Protein AF-A0A1Y4S540-F1 (afdb_monomer)

Solvent-accessible surface area (backbone atoms only — not comparable to full-atom values): 15939 Å² total; per-residue (Å²): 143,86,88,84,76,77,80,72,74,77,65,75,82,67,76,84,81,66,95,54,96,44,72,67,58,43,53,69,73,45,44,66,57,56,52,48,51,51,51,36,49,51,54,17,54,73,69,37,71,46,79,46,79,53,94,71,29,33,47,52,47,53,29,68,52,51,31,50,54,51,51,54,45,34,22,60,90,60,65,49,72,36,49,68,68,55,54,58,56,48,59,61,47,51,60,60,67,45,40,67,56,52,53,51,47,50,53,51,32,65,72,42,46,67,56,56,73,61,42,52,72,71,60,53,58,56,55,52,59,48,45,46,35,46,73,62,43,30,60,51,35,18,39,68,23,42,59,63,26,25,56,21,44,25,39,46,78,15,33,71,66,45,37,50,50,37,21,68,75,65,31,69,88,27,53,28,22,50,23,10,49,52,30,34,55,54,43,48,53,55,40,19,53,49,36,6,47,47,37,17,54,54,54,72,67,67,81,59,58,67,62,59,55,11,37,64,30,10,73,39,36,74,66,30,20,54,21,13,26,49,12,42,23,69,73,38,63,94,47,24,70,60,21,47,51,37,15,51,53,29,18,53,49,37,54,37,50,42,53,55,46,38,64,74,46,43,50,59,46,39,52,53,50,44,70,63,42,40,83,72,40,22,54,74,34,75,56,4,38,53,47,49,53,54,52,50,52,54,55,51,56,68,71,76,113

Sequence (305 aa):
MFWRGDTVKRTEKQAPRYAYDTIAQRLRSEWKVYLGALALVAVADLIGKKEISLGVGALIIFPIVYALVFGVALGPEALKFFSAKEVKAASGLVLVGIGPFIAKLGITAGKDIMTVFSAGPALFLRELGNLTPIFLVLPIAIFLGMKREAIGACHSLNREVNLALISDVYGADSAESRGSLSVYIVGGLIGTIYFGLMASVCASTGLWHPYALAMASGVGAAIMMAAASASLASIYPAQSEQILAFAGASAALTSILGIYVGLFIALPLSNKLYAFLEPRIGRITKAGRRAAEELEQVRAAAKEE

Mean predicted aligned error: 7.82 Å

Radius of gyration: 20.98 Å; Cα contacts (8 Å, |Δi|>4): 385; chains: 1; bounding box: 50×54×52 Å

Structure (mmCIF, N/CA/C/O backbone):
data_AF-A0A1Y4S540-F1
#
_entry.id   AF-A0A1Y4S540-F1
#
loop_
_atom_site.group_PDB
_atom_site.id
_atom_site.type_symbol
_atom_site.label_atom_id
_atom_site.label_alt_id
_atom_site.label_comp_id
_atom_site.label_asym_id
_atom_site.label_entity_id
_atom_site.label_seq_id
_atom_site.pdbx_PDB_ins_code
_atom_site.Cartn_x
_atom_site.Cartn_y
_atom_site.Cartn_z
_atom_site.occupancy
_atom_site.B_iso_or_equiv
_atom_site.auth_seq_id
_atom_site.auth_comp_id
_atom_site.auth_asym_id
_atom_site.auth_atom_id
_atom_site.pdbx_PDB_model_num
ATOM 1 N N . MET A 1 1 ? 14.857 9.215 -26.418 1.00 31.92 1 MET A N 1
ATOM 2 C CA . MET A 1 1 ? 13.894 8.861 -27.487 1.00 31.92 1 MET A CA 1
ATOM 3 C C . MET A 1 1 ? 12.972 7.707 -27.045 1.00 31.92 1 MET A C 1
ATOM 5 O O . MET A 1 1 ? 12.816 6.746 -27.775 1.00 31.92 1 MET A O 1
ATOM 9 N N . PHE A 1 2 ? 12.352 7.780 -25.853 1.00 33.22 2 PHE A N 1
ATOM 10 C CA . PHE A 1 2 ? 11.503 6.698 -25.292 1.00 33.22 2 PHE A CA 1
ATOM 11 C C . PHE A 1 2 ? 10.062 7.136 -24.959 1.00 33.22 2 PHE A C 1
ATOM 13 O O . PHE A 1 2 ? 9.272 6.348 -24.454 1.00 33.22 2 PHE A O 1
ATOM 20 N N . TRP A 1 3 ? 9.705 8.382 -25.278 1.00 39.38 3 TRP A N 1
ATOM 21 C CA . TRP A 1 3 ? 8.406 9.004 -24.992 1.00 39.38 3 TRP A CA 1
ATOM 22 C C . TRP A 1 3 ? 7.714 9.442 -26.293 1.00 39.38 3 TRP A C 1
ATOM 24 O O . TRP A 1 3 ? 7.444 10.618 -26.512 1.00 39.38 3 TRP A O 1
ATOM 34 N N . ARG A 1 4 ? 7.493 8.503 -27.217 1.00 33.75 4 ARG A N 1
ATOM 35 C CA . ARG A 1 4 ? 6.615 8.698 -28.386 1.00 33.75 4 ARG A CA 1
ATOM 36 C C . ARG A 1 4 ? 5.911 7.383 -28.708 1.00 33.75 4 ARG A C 1
ATOM 38 O O . ARG A 1 4 ? 6.361 6.611 -29.541 1.00 33.75 4 ARG A O 1
ATOM 45 N N . GLY A 1 5 ? 4.834 7.133 -27.985 1.00 33.91 5 GLY A N 1
ATOM 46 C CA . GLY A 1 5 ? 3.864 6.078 -28.244 1.00 33.91 5 GLY A CA 1
ATOM 47 C C . GLY A 1 5 ? 2.614 6.490 -27.491 1.00 33.91 5 GLY A C 1
ATOM 48 O O . GLY A 1 5 ? 2.618 6.433 -26.268 1.00 33.91 5 GLY A O 1
ATOM 49 N N . ASP A 1 6 ? 1.657 7.037 -28.235 1.00 36.47 6 ASP A N 1
ATOM 50 C CA . ASP A 1 6 ? 0.422 7.672 -27.783 1.00 36.47 6 ASP A CA 1
ATOM 51 C C . ASP A 1 6 ? 0.628 8.753 -26.725 1.00 36.47 6 ASP A C 1
ATOM 53 O O . ASP A 1 6 ? 0.614 8.533 -25.516 1.00 36.47 6 ASP A O 1
ATOM 57 N N . THR A 1 7 ? 0.809 9.978 -27.220 1.00 36.06 7 THR A N 1
ATOM 58 C CA . THR A 1 7 ? 0.613 11.192 -26.439 1.00 36.06 7 THR A CA 1
ATOM 59 C C . THR A 1 7 ? -0.726 11.089 -25.716 1.00 36.06 7 THR A C 1
ATOM 61 O O . THR A 1 7 ? -1.778 11.343 -26.306 1.00 36.06 7 THR A O 1
ATOM 64 N N . VAL A 1 8 ? -0.681 10.753 -24.424 1.00 41.75 8 VAL A N 1
ATOM 65 C CA . VAL A 1 8 ? -1.637 11.270 -23.451 1.00 41.75 8 VAL A CA 1
ATOM 66 C C . VAL A 1 8 ? -1.685 12.754 -23.768 1.00 41.75 8 VAL A C 1
ATOM 68 O O . VAL A 1 8 ? -0.688 13.454 -23.569 1.00 41.75 8 VAL A O 1
ATOM 71 N N . LYS A 1 9 ? -2.772 13.208 -24.406 1.00 32.09 9 LYS A N 1
ATOM 72 C CA . LYS A 1 9 ? -3.030 14.635 -24.562 1.00 32.09 9 LYS A CA 1
ATOM 73 C C . LYS A 1 9 ? -2.830 15.187 -23.163 1.00 32.09 9 LYS A C 1
ATOM 75 O O . LYS A 1 9 ? -3.552 14.798 -22.251 1.00 32.09 9 LYS A O 1
ATOM 80 N N . ARG A 1 10 ? -1.786 15.995 -22.984 1.00 37.50 10 ARG A N 1
ATOM 81 C CA . ARG A 1 10 ? -1.620 16.813 -21.793 1.00 37.50 10 ARG A CA 1
ATOM 82 C C . ARG A 1 10 ? -2.815 17.751 -21.879 1.00 37.50 10 ARG A C 1
ATOM 84 O O . ARG A 1 10 ? -2.750 18.751 -22.585 1.00 37.50 10 ARG A O 1
ATOM 91 N N . THR A 1 11 ? -3.949 17.327 -21.327 1.00 39.19 11 THR A N 1
ATOM 92 C CA . THR A 1 11 ? -5.103 18.184 -21.116 1.00 39.19 11 THR A CA 1
ATOM 93 C C . THR A 1 11 ? -4.523 19.423 -20.464 1.00 39.19 11 THR A C 1
ATOM 95 O O . THR A 1 11 ? -3.732 19.303 -19.519 1.00 39.19 11 THR A O 1
ATOM 98 N N . GLU A 1 12 ? -4.792 20.591 -21.047 1.00 39.66 12 GLU A N 1
ATOM 99 C CA . GLU A 1 12 ? -4.476 21.865 -20.413 1.00 39.66 12 GLU A CA 1
ATOM 100 C C . GLU A 1 12 ? -4.823 21.718 -18.933 1.00 39.66 12 GLU A C 1
ATOM 102 O O . GLU A 1 12 ? -5.906 21.221 -18.612 1.00 39.66 12 GLU A O 1
ATOM 107 N N . LYS A 1 13 ? -3.869 22.007 -18.037 1.00 41.69 13 LYS A N 1
ATOM 108 C CA . LYS A 1 13 ? -4.116 21.947 -16.594 1.00 41.69 13 LYS A CA 1
ATOM 109 C C . LYS A 1 13 ? -5.256 22.925 -16.315 1.00 41.69 13 LYS A C 1
ATOM 111 O O . LYS A 1 13 ? -5.005 24.115 -16.147 1.00 41.69 13 LYS A O 1
ATOM 116 N N . GLN A 1 14 ? -6.494 22.429 -16.319 1.00 42.19 14 GLN A N 1
ATOM 117 C CA . GLN A 1 14 ? -7.658 23.167 -15.860 1.00 42.19 14 GLN A CA 1
ATOM 118 C C . GLN A 1 14 ? -7.302 23.714 -14.482 1.00 42.19 14 GLN A C 1
ATOM 120 O O . GLN A 1 14 ? -6.697 23.004 -13.667 1.00 42.19 14 GLN A O 1
ATOM 125 N N . ALA A 1 15 ? -7.611 24.991 -14.252 1.00 46.38 15 ALA A N 1
ATOM 126 C CA . ALA A 1 15 ? -7.391 25.613 -12.957 1.00 46.38 15 ALA A CA 1
ATOM 127 C C . ALA A 1 15 ? -7.971 24.691 -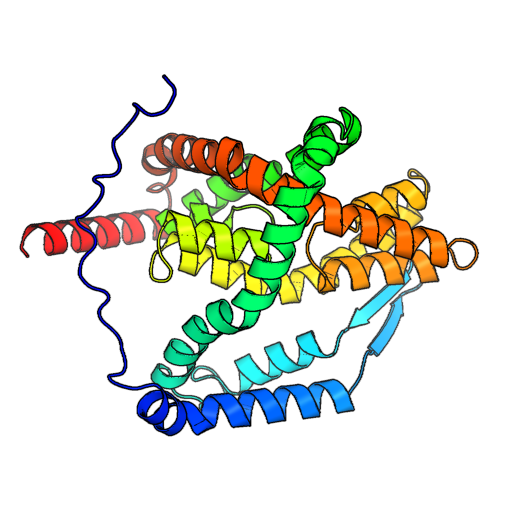11.868 1.00 46.38 15 ALA A C 1
ATOM 129 O O . ALA A 1 15 ? -9.082 24.182 -12.050 1.00 46.38 15 ALA A O 1
ATOM 130 N N . PRO A 1 16 ? -7.229 24.416 -10.778 1.00 54.31 16 PRO A N 1
ATOM 131 C CA . PRO A 1 16 ? -7.691 23.496 -9.752 1.00 54.31 16 PRO A CA 1
ATOM 132 C C . PRO A 1 16 ? -9.044 23.976 -9.230 1.00 54.31 16 PRO A C 1
ATOM 134 O O . PRO A 1 16 ? -9.155 25.043 -8.628 1.00 54.31 16 PRO A O 1
ATOM 137 N N . ARG A 1 17 ? -10.095 23.197 -9.496 1.00 56.25 17 ARG A N 1
ATOM 138 C CA . ARG A 1 17 ? -11.431 23.469 -8.977 1.00 56.25 17 ARG A CA 1
ATOM 139 C C . ARG A 1 17 ? -11.435 23.068 -7.509 1.00 56.25 17 ARG A C 1
ATOM 141 O O . ARG A 1 17 ? -11.682 21.914 -7.169 1.00 56.25 17 ARG A O 1
ATOM 148 N N . TYR A 1 18 ? -11.079 24.009 -6.644 1.00 65.38 18 TYR A N 1
ATOM 149 C CA . TYR A 1 18 ? -11.070 23.773 -5.208 1.00 65.38 18 TYR A CA 1
ATOM 150 C C . TYR A 1 18 ? -12.496 23.525 -4.711 1.00 65.38 18 TYR A C 1
ATOM 152 O O . TYR A 1 18 ? -13.424 24.253 -5.047 1.00 65.38 18 TYR A O 1
ATOM 160 N N . ALA A 1 19 ? -12.670 22.482 -3.897 1.00 71.88 19 ALA A N 1
ATOM 161 C CA . ALA A 1 19 ? -13.960 22.167 -3.283 1.00 71.88 19 ALA A CA 1
ATOM 162 C C . ALA A 1 19 ? -14.365 23.171 -2.183 1.00 71.88 19 ALA A C 1
ATOM 164 O O . ALA A 1 19 ? -15.519 23.184 -1.761 1.00 71.88 19 ALA A O 1
ATOM 165 N N . TYR A 1 20 ? -13.412 23.982 -1.713 1.00 78.81 20 TYR A N 1
ATOM 166 C CA . TYR A 1 20 ? -13.569 24.944 -0.628 1.00 78.81 20 TYR A CA 1
ATOM 167 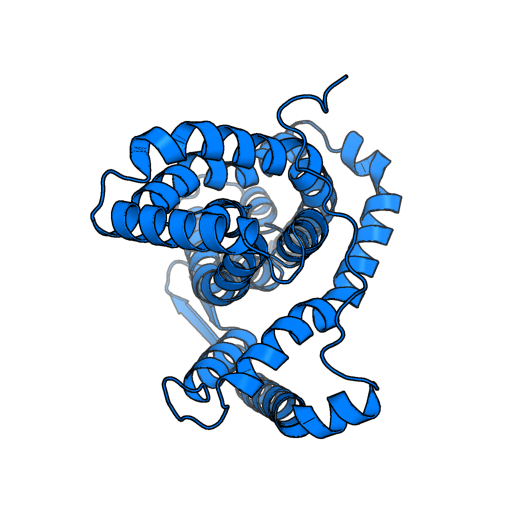C C . TYR A 1 20 ? -12.807 26.225 -0.957 1.00 78.81 20 TYR A C 1
ATOM 169 O O . TYR A 1 20 ? -11.691 26.154 -1.472 1.00 78.81 20 TYR A O 1
ATOM 177 N N . ASP A 1 21 ? -13.373 27.371 -0.585 1.00 77.12 21 ASP A N 1
ATOM 178 C CA . ASP A 1 21 ? -12.773 28.688 -0.810 1.00 77.12 21 ASP A CA 1
ATOM 179 C C . ASP A 1 21 ? -11.673 28.985 0.220 1.00 77.12 21 ASP A C 1
ATOM 181 O O . ASP A 1 21 ? -10.713 29.700 -0.060 1.00 77.12 21 ASP A O 1
ATOM 185 N N . THR A 1 22 ? -11.787 28.420 1.431 1.00 86.00 22 THR A N 1
ATOM 186 C CA . THR A 1 22 ? -10.797 28.590 2.507 1.00 86.00 22 THR A CA 1
ATOM 187 C C . THR A 1 22 ? -10.575 27.318 3.328 1.00 86.00 22 THR A C 1
ATOM 189 O O . THR A 1 22 ? -11.451 26.460 3.461 1.00 86.00 22 THR A O 1
ATOM 192 N N . ILE A 1 23 ? -9.405 27.225 3.973 1.00 83.81 23 ILE A N 1
ATOM 193 C CA . ILE A 1 23 ? -9.082 26.145 4.924 1.00 83.81 23 ILE A CA 1
ATOM 194 C C . ILE A 1 23 ? -10.058 26.152 6.111 1.00 83.81 23 ILE A C 1
ATOM 196 O O . ILE A 1 23 ? -10.512 25.095 6.544 1.00 83.81 23 ILE A O 1
ATOM 200 N N . ALA A 1 24 ? -10.427 27.335 6.612 1.00 85.81 24 ALA A N 1
ATOM 201 C CA . ALA A 1 24 ? -11.369 27.477 7.722 1.00 85.81 24 ALA A CA 1
ATOM 202 C C . ALA A 1 24 ? -12.759 26.920 7.374 1.00 85.81 24 ALA A C 1
ATOM 204 O O . ALA A 1 24 ? -13.370 26.217 8.180 1.00 85.81 24 ALA A O 1
ATOM 205 N N . GLN A 1 25 ? -13.240 27.183 6.156 1.00 86.19 25 GLN A N 1
ATOM 206 C CA . GLN A 1 25 ? -14.492 26.621 5.650 1.00 86.19 25 GLN A CA 1
ATOM 207 C C . GLN A 1 25 ? -14.422 25.095 5.572 1.00 86.19 25 GLN A C 1
ATOM 209 O O . GLN A 1 25 ? -15.358 24.427 6.011 1.00 86.19 25 GLN A O 1
ATOM 214 N N . ARG A 1 26 ? -13.300 24.538 5.096 1.00 86.25 26 ARG A N 1
ATOM 215 C CA . ARG A 1 26 ? -13.097 23.087 5.069 1.00 86.25 26 ARG A CA 1
ATOM 216 C C . ARG A 1 26 ? -13.140 22.488 6.472 1.00 86.25 26 ARG A C 1
ATOM 218 O O . ARG A 1 26 ? -13.962 21.607 6.711 1.00 86.25 26 ARG A O 1
ATOM 225 N N . LEU A 1 27 ? -12.350 23.024 7.407 1.00 87.25 27 LEU A N 1
ATOM 226 C CA . LEU A 1 27 ? -12.307 22.577 8.806 1.00 87.25 27 LEU A CA 1
ATOM 227 C C . LEU A 1 27 ? -13.695 22.588 9.453 1.00 87.25 27 LEU A C 1
ATOM 229 O O . LEU A 1 27 ? -14.101 21.613 10.082 1.00 87.25 27 LEU A O 1
ATOM 233 N N . ARG A 1 28 ? -14.452 23.669 9.244 1.00 86.44 28 ARG A N 1
ATOM 234 C CA . ARG A 1 28 ? -15.818 23.800 9.759 1.00 86.44 28 ARG A CA 1
ATOM 235 C C . ARG A 1 28 ? -16.792 22.833 9.096 1.00 86.44 28 ARG A C 1
ATOM 237 O O . ARG A 1 28 ? -17.729 22.390 9.746 1.00 86.44 28 ARG A O 1
ATOM 244 N N . SER A 1 29 ? -16.607 22.525 7.816 1.00 84.81 29 SER A N 1
ATOM 245 C CA . SER A 1 29 ? -17.498 21.626 7.077 1.00 84.81 29 SER A CA 1
ATOM 246 C C . SER A 1 29 ? -17.225 20.142 7.346 1.00 84.81 29 SER A C 1
ATOM 248 O O . SER A 1 29 ? -18.159 19.348 7.365 1.00 84.81 29 SER A O 1
ATOM 250 N N . GLU A 1 30 ? -15.967 19.776 7.597 1.00 90.06 30 GLU A N 1
ATOM 251 C CA . GLU A 1 30 ? -15.504 18.393 7.759 1.00 90.06 30 GLU A CA 1
ATOM 252 C C . GLU A 1 30 ? -15.219 18.030 9.234 1.00 90.06 30 GLU A C 1
ATOM 254 O O . GLU A 1 30 ? -14.661 16.973 9.514 1.00 90.06 30 GLU A O 1
ATOM 259 N N . TRP A 1 31 ? -15.624 18.865 10.203 1.00 90.94 31 TRP A N 1
ATOM 260 C CA . TRP A 1 31 ? -15.337 18.675 11.639 1.00 90.94 31 TRP A CA 1
ATOM 261 C C . TRP A 1 31 ? -15.702 17.283 12.175 1.00 90.94 31 TRP A C 1
ATOM 263 O O . TRP A 1 31 ? -14.956 16.703 12.967 1.00 90.94 31 TRP A O 1
ATOM 273 N N . LYS A 1 32 ? -16.823 16.722 11.701 1.00 91.06 32 LYS A N 1
ATOM 274 C CA . LYS A 1 32 ? -17.285 15.375 12.061 1.00 91.06 32 LYS A CA 1
ATOM 275 C C . LYS A 1 32 ? -16.301 14.294 11.631 1.00 91.06 32 LYS A C 1
ATOM 277 O O . LYS A 1 32 ? -16.106 13.333 12.367 1.00 91.06 32 LYS A O 1
ATOM 282 N N . VAL A 1 33 ? -15.674 14.454 10.464 1.00 91.62 33 VAL A N 1
ATOM 283 C CA . VAL A 1 33 ? -14.680 13.510 9.939 1.00 91.62 33 VAL A CA 1
ATOM 284 C C . VAL A 1 33 ? -13.428 13.544 10.810 1.00 91.62 33 VAL A C 1
ATOM 286 O O . VAL A 1 33 ? -12.944 12.487 11.203 1.00 91.62 33 VAL A O 1
ATOM 289 N N . TYR A 1 34 ? -12.940 14.733 11.180 1.00 92.19 34 TYR A N 1
ATOM 290 C CA . TYR A 1 34 ? -11.747 14.855 12.025 1.00 92.19 34 TYR A CA 1
ATOM 291 C C . TYR A 1 34 ? -11.967 14.284 13.431 1.00 92.19 34 TYR A C 1
ATOM 293 O O . TYR A 1 34 ? -11.158 13.485 13.899 1.00 92.19 34 TYR A O 1
ATOM 301 N N . LEU A 1 35 ? -13.074 14.643 14.094 1.00 92.81 35 LEU A N 1
ATOM 302 C CA . LEU A 1 35 ? -13.393 14.098 15.419 1.00 92.81 35 LEU A CA 1
ATOM 303 C C . LEU A 1 35 ? -13.686 12.601 15.370 1.00 92.81 35 LEU A C 1
ATOM 305 O O . LEU A 1 35 ? -13.250 11.864 16.250 1.00 92.81 35 LEU A O 1
ATOM 309 N N . GLY A 1 36 ? -14.390 12.146 14.335 1.00 92.75 36 GLY A N 1
ATOM 310 C CA . GLY A 1 36 ? -14.654 10.733 14.110 1.00 92.75 36 GLY A CA 1
ATOM 311 C C . GLY A 1 36 ? -13.371 9.927 13.935 1.00 92.75 36 GLY A C 1
ATOM 312 O O . GLY A 1 36 ? -13.198 8.907 14.593 1.00 92.75 36 GLY A O 1
ATOM 313 N N . ALA A 1 37 ? -12.440 10.414 13.112 1.00 92.12 37 ALA A N 1
ATOM 314 C CA . ALA A 1 37 ? -11.133 9.792 12.932 1.00 92.12 37 ALA A CA 1
ATOM 315 C C . ALA A 1 37 ? -10.340 9.747 14.247 1.00 92.12 37 ALA A C 1
ATOM 317 O O . ALA A 1 37 ? -9.801 8.698 14.592 1.00 92.12 37 ALA A O 1
ATOM 318 N N . LEU A 1 38 ? -10.316 10.844 15.013 1.00 93.75 38 LEU A N 1
ATOM 319 C CA . LEU A 1 38 ? -9.641 10.891 16.313 1.00 93.75 38 LEU A CA 1
ATOM 320 C C . LEU A 1 38 ? -10.240 9.884 17.304 1.00 93.75 38 LEU A C 1
ATOM 322 O O . LEU A 1 38 ? -9.501 9.147 17.952 1.00 93.75 38 LEU A O 1
ATOM 326 N N . ALA A 1 39 ? -11.570 9.821 17.396 1.00 94.81 39 ALA A N 1
ATOM 327 C CA . ALA A 1 39 ? -12.266 8.879 18.265 1.00 94.81 39 ALA A CA 1
ATOM 328 C C . ALA A 1 39 ? -11.998 7.425 17.853 1.00 94.81 39 ALA A C 1
ATOM 330 O O . ALA A 1 39 ? -11.706 6.592 18.706 1.00 94.81 39 ALA A O 1
ATOM 331 N N . LEU A 1 40 ? -12.036 7.124 16.552 1.00 94.50 40 LEU A N 1
ATOM 332 C CA . LEU A 1 40 ? -11.721 5.796 16.025 1.00 94.50 40 LEU A CA 1
ATOM 333 C C . LEU A 1 40 ? -10.289 5.375 16.350 1.00 94.50 40 LEU A C 1
ATOM 335 O O . LEU A 1 40 ? -10.074 4.240 16.771 1.00 94.50 40 LEU A O 1
ATOM 339 N N . VAL A 1 41 ? -9.326 6.285 16.189 1.00 93.25 41 VAL A N 1
ATOM 340 C CA . VAL A 1 41 ? -7.926 6.036 16.547 1.00 93.25 41 VAL A CA 1
ATOM 341 C C . VAL A 1 41 ? -7.790 5.801 18.049 1.00 93.25 41 VAL A C 1
ATOM 343 O O . VAL A 1 41 ? -7.171 4.818 18.437 1.00 93.25 41 VAL A O 1
ATOM 346 N N . ALA A 1 42 ? -8.411 6.632 18.888 1.00 94.88 42 ALA A N 1
ATOM 347 C CA . ALA A 1 42 ? -8.362 6.473 20.339 1.00 94.88 42 ALA A CA 1
ATOM 348 C C . ALA A 1 42 ? -8.966 5.135 20.793 1.00 94.88 42 ALA A C 1
ATOM 350 O O . ALA A 1 42 ? -8.352 4.412 21.570 1.00 94.88 42 ALA A O 1
ATOM 351 N N . VAL A 1 43 ? -10.140 4.760 20.273 1.00 95.56 43 VAL A N 1
ATOM 352 C CA . VAL A 1 43 ? -10.781 3.472 20.586 1.00 95.56 43 VAL A CA 1
ATOM 353 C C . VAL A 1 43 ? -9.920 2.301 20.110 1.00 95.56 43 VAL A C 1
ATOM 355 O O . VAL A 1 43 ? -9.739 1.334 20.846 1.00 95.56 43 VAL A O 1
ATOM 358 N N . ALA A 1 44 ? -9.365 2.380 18.901 1.00 94.00 44 ALA A N 1
ATOM 359 C CA . ALA A 1 44 ? -8.489 1.344 18.371 1.00 94.00 44 ALA A CA 1
ATOM 360 C C . ALA A 1 44 ? -7.205 1.176 19.199 1.00 94.00 44 ALA A C 1
ATOM 362 O O . ALA A 1 44 ? -6.779 0.046 19.443 1.00 94.00 44 ALA A O 1
ATOM 363 N N . ASP A 1 45 ? -6.606 2.280 19.643 1.00 92.56 45 ASP A N 1
ATOM 364 C CA . ASP A 1 45 ? -5.397 2.269 20.467 1.00 92.56 45 ASP A CA 1
ATOM 365 C C . ASP A 1 45 ? -5.673 1.726 21.877 1.00 92.56 45 ASP A C 1
ATOM 367 O O . ASP A 1 45 ? -4.907 0.907 22.381 1.00 92.56 45 ASP A O 1
ATOM 371 N N . LEU A 1 46 ? -6.832 2.059 22.462 1.00 94.62 46 LEU A N 1
ATOM 372 C CA . LEU A 1 46 ? -7.295 1.492 23.736 1.00 94.62 46 LEU A CA 1
ATOM 373 C C . LEU A 1 46 ? -7.478 -0.033 23.680 1.00 94.62 46 LEU A C 1
ATOM 375 O O . LEU A 1 46 ? -7.221 -0.721 24.667 1.00 94.62 46 LEU A O 1
ATOM 379 N N . ILE A 1 47 ? -7.912 -0.579 22.540 1.00 93.56 47 ILE A N 1
ATOM 380 C CA . ILE A 1 47 ? -7.985 -2.038 22.337 1.00 93.56 47 ILE A CA 1
ATOM 381 C C . ILE A 1 47 ? -6.574 -2.644 22.281 1.00 93.56 47 ILE A C 1
ATOM 383 O O . ILE A 1 47 ? -6.349 -3.757 22.781 1.00 93.56 47 ILE A O 1
ATOM 387 N N . GLY A 1 48 ? -5.636 -1.909 21.681 1.00 88.19 48 GLY A N 1
ATOM 388 C CA . GLY A 1 48 ? -4.240 -2.285 21.527 1.00 88.19 48 GLY A CA 1
ATOM 389 C C . GLY A 1 48 ? -4.021 -3.420 20.527 1.00 88.19 48 GLY A C 1
ATOM 390 O O . GLY A 1 48 ? -4.945 -3.967 19.921 1.00 88.19 48 GLY A O 1
ATOM 391 N N . LYS A 1 49 ? -2.755 -3.800 20.342 1.00 85.75 49 LYS A N 1
ATOM 392 C CA . LYS A 1 49 ? -2.411 -4.969 19.523 1.00 85.75 49 LYS A CA 1
ATOM 393 C C . LYS A 1 49 ? -2.950 -6.251 20.171 1.00 85.75 49 LYS A C 1
ATOM 395 O O . LYS A 1 49 ? -2.843 -6.427 21.385 1.00 85.75 49 LYS A O 1
ATOM 400 N N . LYS A 1 50 ? -3.494 -7.160 19.360 1.00 85.00 50 LYS A N 1
ATOM 401 C CA . LYS A 1 50 ? -3.857 -8.516 19.795 1.00 85.00 50 LYS A CA 1
ATOM 402 C C . LYS A 1 50 ? -2.996 -9.522 19.057 1.00 85.00 50 LYS A C 1
ATOM 404 O O . LYS A 1 50 ? -2.824 -9.418 17.846 1.00 85.00 50 LYS A O 1
ATOM 409 N N . GLU A 1 51 ? -2.462 -10.473 19.804 1.00 78.06 51 GLU A N 1
ATOM 410 C CA . GLU A 1 51 ? -1.618 -11.536 19.284 1.00 78.06 51 GLU A CA 1
ATOM 411 C C . GLU A 1 51 ? -2.290 -12.870 19.583 1.00 78.06 51 GLU A C 1
ATOM 413 O O . GLU A 1 51 ? -2.635 -13.161 20.728 1.00 78.06 51 GLU A O 1
ATOM 418 N N . ILE A 1 52 ? -2.530 -13.645 18.530 1.00 81.38 52 ILE A N 1
ATOM 419 C CA . ILE A 1 52 ? -3.120 -14.975 18.609 1.00 81.38 52 ILE A CA 1
ATOM 420 C C . ILE A 1 52 ? -2.048 -15.953 18.148 1.00 81.38 52 ILE A C 1
ATOM 422 O O . ILE A 1 52 ? -1.711 -15.999 16.964 1.00 81.38 52 ILE A O 1
ATOM 426 N N . SER A 1 53 ? -1.505 -16.732 19.078 1.00 74.50 53 SER A N 1
ATOM 427 C CA . SER A 1 53 ? -0.559 -17.795 18.751 1.00 74.50 53 SER A CA 1
ATOM 428 C C . SER A 1 53 ? -1.295 -18.919 18.024 1.00 74.50 53 SER A C 1
ATOM 430 O O . SER A 1 53 ? -2.175 -19.578 18.573 1.00 74.50 53 SER A O 1
ATOM 432 N N . LEU A 1 54 ? -0.929 -19.136 16.770 1.00 70.06 54 LEU A N 1
ATOM 433 C CA . LEU A 1 54 ? -1.445 -20.180 15.901 1.00 70.06 54 LEU A CA 1
ATOM 434 C C . LEU A 1 54 ? -0.327 -21.194 15.674 1.00 70.06 54 LEU A C 1
ATOM 436 O O . LEU A 1 54 ? 0.211 -21.194 14.582 1.00 70.06 54 LEU A O 1
ATOM 440 N N . GLY A 1 55 ? 0.058 -21.999 16.675 1.00 66.94 55 GLY A N 1
ATOM 441 C CA . GLY A 1 55 ? 0.974 -23.166 16.600 1.00 66.94 55 GLY A CA 1
ATOM 442 C C . GLY A 1 55 ? 2.231 -23.066 15.707 1.00 66.94 55 GLY A C 1
ATOM 443 O O . GLY A 1 55 ? 3.351 -23.089 16.198 1.00 66.94 55 GLY A O 1
ATOM 444 N N . VAL A 1 56 ? 2.041 -22.974 14.392 1.00 67.75 56 VAL A N 1
ATOM 445 C CA . VAL A 1 56 ? 3.028 -22.645 13.352 1.00 67.75 56 VAL A CA 1
ATOM 446 C C . VAL A 1 56 ? 3.478 -21.170 13.325 1.00 67.75 56 VAL A C 1
ATOM 448 O O . VAL A 1 56 ? 4.366 -20.831 12.548 1.00 67.75 56 VAL A O 1
ATOM 451 N N . GLY A 1 57 ? 2.889 -20.281 14.132 1.00 66.56 57 GLY A N 1
ATOM 452 C CA . GLY A 1 57 ? 3.247 -18.861 14.193 1.00 66.56 57 GLY A CA 1
ATOM 453 C C . GLY A 1 57 ? 2.288 -18.006 15.021 1.00 66.56 57 GLY A C 1
ATOM 454 O O . GLY A 1 57 ? 1.613 -18.510 15.917 1.00 66.56 57 GLY A O 1
ATOM 455 N N . ALA A 1 58 ? 2.210 -16.708 14.721 1.00 68.69 58 ALA A N 1
ATOM 456 C CA . ALA A 1 58 ? 1.321 -15.767 15.403 1.00 68.69 58 ALA A CA 1
ATOM 457 C C . ALA A 1 58 ? 0.558 -14.897 14.397 1.00 68.69 58 ALA A C 1
ATOM 459 O O . ALA A 1 58 ? 1.150 -14.348 13.466 1.00 68.69 58 ALA A O 1
ATOM 460 N N . LEU A 1 59 ? -0.753 -14.752 14.604 1.00 75.81 59 LEU A N 1
ATOM 461 C CA . LEU A 1 59 ? -1.581 -13.759 13.930 1.00 75.81 59 LEU A CA 1
ATOM 462 C C . LEU A 1 59 ? -1.624 -12.494 14.786 1.00 75.81 59 LEU A C 1
ATOM 464 O O . LEU A 1 59 ? -2.112 -12.519 15.917 1.00 75.81 59 LEU A O 1
ATOM 468 N N . ILE A 1 60 ? -1.140 -11.387 14.228 1.00 74.75 60 ILE A N 1
ATOM 469 C CA . ILE A 1 60 ? -1.092 -10.099 14.919 1.00 74.75 60 ILE A CA 1
ATOM 470 C C . ILE A 1 60 ? -2.093 -9.149 14.278 1.00 74.75 60 ILE A C 1
ATOM 472 O O . ILE A 1 60 ? -2.011 -8.831 13.091 1.00 74.75 60 ILE A O 1
ATOM 476 N N . ILE A 1 61 ? -3.031 -8.673 15.091 1.00 80.25 61 ILE A N 1
ATOM 477 C CA . ILE A 1 61 ? -4.030 -7.690 14.691 1.00 80.25 61 ILE A CA 1
ATOM 478 C C . ILE A 1 61 ? -3.639 -6.344 15.299 1.00 80.25 61 ILE A C 1
ATOM 480 O O . ILE A 1 61 ? -3.664 -6.152 16.519 1.00 80.25 61 ILE A O 1
ATOM 484 N N . PHE A 1 62 ? -3.251 -5.415 14.427 1.00 82.44 62 PHE A N 1
ATOM 485 C CA . PHE A 1 62 ? -2.852 -4.061 14.804 1.00 82.44 62 PHE A CA 1
ATOM 486 C C . PHE A 1 62 ? -4.067 -3.150 15.022 1.00 82.44 62 PHE A C 1
ATOM 488 O O . PHE A 1 62 ? -5.069 -3.317 14.326 1.00 82.44 62 PHE A O 1
ATOM 495 N N . PRO A 1 63 ? -3.959 -2.117 15.883 1.00 88.38 63 PRO A N 1
ATOM 496 C CA . PRO A 1 63 ? -5.017 -1.130 16.109 1.00 88.38 63 PRO A CA 1
ATOM 497 C C . PRO A 1 63 ? -5.675 -0.581 14.833 1.00 88.38 63 PRO A C 1
ATOM 499 O O . PRO A 1 63 ? -6.897 -0.483 14.735 1.00 88.38 63 PRO A O 1
ATOM 502 N N . ILE A 1 64 ? -4.871 -0.304 13.804 1.00 85.19 64 ILE A N 1
ATOM 503 C CA . ILE A 1 64 ? -5.342 0.213 12.512 1.00 85.19 64 ILE A CA 1
ATOM 504 C C . ILE A 1 64 ? -6.413 -0.669 11.849 1.00 85.19 64 ILE A C 1
ATOM 506 O O . ILE A 1 64 ? -7.299 -0.150 11.174 1.00 85.19 64 ILE A O 1
ATOM 510 N N . VAL A 1 65 ? -6.373 -1.987 12.070 1.00 83.81 65 VAL A N 1
ATOM 511 C CA . VAL A 1 65 ? -7.373 -2.928 11.551 1.00 83.81 65 VAL A CA 1
ATOM 512 C C . VAL A 1 65 ? -8.740 -2.649 12.174 1.00 83.81 65 VAL A C 1
ATOM 514 O O . VAL A 1 65 ? -9.725 -2.552 11.445 1.00 83.81 65 VAL A O 1
ATOM 517 N N . TYR A 1 66 ? -8.808 -2.439 13.493 1.00 88.56 66 TYR A N 1
ATOM 518 C CA . TYR A 1 66 ? -10.063 -2.093 14.169 1.00 88.56 66 TYR A CA 1
ATOM 519 C C . TYR A 1 66 ? -10.587 -0.739 13.701 1.00 88.56 66 TYR A C 1
ATOM 521 O O . TYR A 1 66 ? -11.769 -0.619 13.398 1.00 88.56 66 TYR A O 1
ATOM 529 N N . ALA A 1 67 ? -9.706 0.259 13.576 1.00 90.69 67 ALA A N 1
ATOM 530 C CA . ALA A 1 67 ? -10.088 1.587 13.103 1.00 90.69 67 ALA A CA 1
ATOM 531 C C . ALA A 1 67 ? -10.721 1.537 11.701 1.00 90.69 67 ALA A C 1
ATOM 533 O O . ALA A 1 67 ? -11.729 2.198 11.460 1.00 90.69 67 ALA A O 1
ATOM 534 N N . LEU A 1 68 ? -10.178 0.714 10.795 1.00 88.88 68 LEU A N 1
ATOM 535 C CA . LEU A 1 68 ? -10.750 0.504 9.463 1.00 88.88 68 LEU A CA 1
ATOM 536 C C . LEU A 1 68 ? -12.104 -0.208 9.522 1.00 88.88 68 LEU A C 1
ATOM 538 O O . LEU A 1 68 ? -13.054 0.253 8.895 1.00 88.88 68 LEU A O 1
ATOM 542 N N . VAL A 1 69 ? -12.218 -1.297 10.290 1.00 89.38 69 VAL A N 1
ATOM 543 C CA . VAL A 1 69 ? -13.477 -2.050 10.427 1.00 89.38 69 VAL A CA 1
ATOM 544 C C . VAL A 1 69 ? -14.579 -1.172 11.021 1.00 89.38 69 VAL A C 1
ATOM 546 O O . VAL A 1 69 ? -15.685 -1.123 10.487 1.00 89.38 69 VAL A O 1
ATOM 549 N N . PHE A 1 70 ? -14.277 -0.423 12.081 1.00 92.88 70 PHE A N 1
ATOM 550 C CA . PHE A 1 70 ? -15.215 0.522 12.680 1.00 92.88 70 PHE A CA 1
ATOM 551 C C . PHE A 1 70 ? -15.539 1.682 11.736 1.00 92.88 70 PHE A C 1
ATOM 553 O O . PHE A 1 70 ? -16.697 2.075 11.643 1.00 92.88 70 PHE A O 1
ATOM 560 N N . GLY A 1 71 ? -14.560 2.195 10.986 1.00 91.25 71 GLY A N 1
ATOM 561 C CA . GLY A 1 71 ? -14.787 3.217 9.965 1.00 91.25 71 GLY A CA 1
ATOM 562 C C . GLY A 1 71 ? -15.764 2.758 8.880 1.00 91.25 71 GLY A C 1
ATOM 563 O O . GLY A 1 71 ? -16.690 3.492 8.541 1.00 91.25 71 GLY A O 1
ATOM 564 N N . VAL A 1 72 ? -15.614 1.522 8.390 1.00 89.50 72 VAL A N 1
ATOM 565 C CA . VAL A 1 72 ? -16.554 0.901 7.440 1.00 89.50 72 VAL A CA 1
ATOM 566 C C . VAL A 1 72 ? -17.931 0.714 8.082 1.00 89.50 72 VAL A C 1
ATOM 568 O O . VAL A 1 72 ? -18.937 1.078 7.476 1.00 89.50 72 VAL A O 1
ATOM 571 N N . ALA A 1 73 ? -17.992 0.223 9.324 1.00 92.38 73 ALA A N 1
ATOM 572 C CA . ALA A 1 73 ? -19.250 0.035 10.048 1.00 92.38 73 ALA A CA 1
ATOM 573 C C . ALA A 1 73 ? -20.002 1.357 10.283 1.00 92.38 73 ALA A C 1
ATOM 575 O O . ALA A 1 73 ? -21.226 1.392 10.204 1.00 92.38 73 ALA A O 1
ATOM 576 N N . LEU A 1 74 ? -19.295 2.461 10.528 1.00 93.56 74 LEU A N 1
ATOM 577 C CA . LEU A 1 74 ? -19.882 3.798 10.679 1.00 93.56 74 LEU A CA 1
ATOM 578 C C . LEU A 1 74 ? -20.237 4.461 9.338 1.00 93.56 74 LEU A C 1
ATOM 580 O O . LEU A 1 74 ? -20.879 5.515 9.321 1.00 93.56 74 LEU A O 1
ATOM 584 N N . GLY A 1 75 ? -19.835 3.860 8.219 1.00 91.06 75 GLY A N 1
ATOM 585 C CA . GLY A 1 75 ? -20.093 4.357 6.876 1.00 91.06 75 GLY A CA 1
ATOM 586 C C . GLY A 1 75 ? -21.572 4.316 6.459 1.00 91.06 75 GLY A C 1
ATOM 587 O O . GLY A 1 75 ? -22.424 3.741 7.146 1.00 91.06 75 GLY A O 1
ATOM 588 N N . PRO A 1 76 ? -21.892 4.901 5.291 1.00 89.00 76 PRO A N 1
ATOM 589 C CA . PRO A 1 76 ? -23.261 5.043 4.788 1.00 89.00 76 PRO A CA 1
ATOM 590 C C . PRO A 1 76 ? -23.947 3.710 4.452 1.00 89.00 76 PRO A C 1
ATOM 592 O O . PRO A 1 76 ? -25.173 3.654 4.389 1.00 89.00 76 PRO A O 1
ATOM 595 N N . GLU A 1 77 ? -23.181 2.642 4.235 1.00 87.75 77 GLU A N 1
ATOM 596 C CA . GLU A 1 77 ? -23.714 1.318 3.890 1.00 87.75 77 GLU A CA 1
ATOM 597 C C . GLU A 1 77 ? -24.116 0.488 5.118 1.00 87.75 77 GLU A C 1
ATOM 599 O O . GLU A 1 77 ? -24.889 -0.457 4.985 1.00 87.75 77 GLU A O 1
ATOM 604 N N . ALA A 1 78 ? -23.640 0.856 6.312 1.00 90.50 78 ALA A N 1
ATOM 605 C CA . ALA A 1 78 ? -23.889 0.128 7.554 1.00 90.50 78 ALA A CA 1
ATOM 606 C C . ALA A 1 78 ? -24.672 0.987 8.564 1.00 90.50 78 ALA A C 1
ATOM 608 O O . ALA A 1 78 ? -25.898 1.066 8.482 1.00 90.50 78 ALA A O 1
ATOM 609 N N . LEU A 1 79 ? -23.997 1.649 9.511 1.00 91.44 79 LEU A N 1
ATOM 610 C CA . LEU A 1 79 ? -24.649 2.421 10.580 1.00 91.44 79 LEU A CA 1
ATOM 611 C C . LEU A 1 79 ? -25.085 3.830 10.154 1.00 91.44 79 LEU A C 1
ATOM 613 O O . LEU A 1 79 ? -25.784 4.496 10.914 1.00 91.44 79 LEU A O 1
ATOM 617 N N . LYS A 1 80 ? -24.693 4.297 8.960 1.00 92.12 80 LYS A N 1
ATOM 618 C CA . LYS A 1 80 ? -25.078 5.610 8.401 1.00 92.12 80 LYS A CA 1
ATOM 619 C C . LYS A 1 80 ? -24.705 6.803 9.286 1.00 92.12 80 LYS A C 1
ATOM 621 O O . LYS A 1 80 ? -25.326 7.860 9.192 1.00 92.12 80 LYS A O 1
ATOM 626 N N . PHE A 1 81 ? -23.684 6.651 10.127 1.00 91.75 81 PHE A N 1
ATOM 627 C CA . PHE A 1 81 ? -23.181 7.741 10.958 1.00 91.75 81 PHE A CA 1
ATOM 628 C C . PHE A 1 81 ? -22.472 8.800 10.102 1.00 91.75 81 PHE A C 1
ATOM 630 O O . PHE A 1 81 ? -22.687 9.995 10.297 1.00 91.75 81 PHE A O 1
ATOM 637 N N . PHE A 1 82 ? -21.686 8.357 9.113 1.00 92.25 82 PHE A N 1
ATOM 638 C CA . PHE A 1 82 ? -21.117 9.215 8.074 1.00 92.25 82 PHE A CA 1
ATOM 639 C C . PHE A 1 82 ? -21.937 9.151 6.786 1.00 92.25 82 PHE A C 1
ATOM 641 O O . PHE A 1 82 ? -22.261 8.079 6.271 1.00 92.25 82 PHE A O 1
ATOM 648 N N . SER A 1 83 ? -22.227 10.320 6.225 1.00 90.62 83 SER A N 1
ATOM 649 C CA . SER A 1 83 ? -22.861 10.459 4.917 1.00 90.62 83 SER A CA 1
ATOM 650 C C . SER A 1 83 ? -21.881 10.176 3.773 1.00 90.62 83 SER A C 1
ATOM 652 O O . SER A 1 83 ? -20.668 10.342 3.905 1.00 90.62 83 SER A O 1
ATOM 654 N N . ALA A 1 84 ? -22.404 9.834 2.591 1.00 88.75 84 ALA A N 1
ATOM 655 C CA . ALA A 1 84 ? -21.582 9.635 1.392 1.00 88.75 84 ALA A CA 1
ATOM 656 C C . ALA A 1 84 ? -20.750 10.879 1.024 1.00 88.75 84 ALA A C 1
ATOM 658 O O . ALA A 1 84 ? -19.628 10.757 0.535 1.00 88.75 84 ALA A O 1
ATOM 659 N N . LYS A 1 85 ? -21.274 12.083 1.299 1.00 88.06 85 LYS A N 1
ATOM 660 C CA . LYS A 1 85 ? -20.552 13.345 1.091 1.00 88.06 85 LYS A CA 1
ATOM 661 C C . LYS A 1 85 ? -19.340 13.456 2.017 1.00 88.06 85 LYS A C 1
ATOM 663 O O . LYS A 1 85 ? -18.267 13.828 1.557 1.00 88.06 85 LYS A O 1
ATOM 668 N N . GLU A 1 86 ? -19.502 13.113 3.293 1.00 89.75 86 GLU A N 1
ATOM 669 C CA . GLU A 1 86 ? -18.413 13.131 4.279 1.00 89.75 86 GLU A CA 1
ATOM 670 C C . GLU A 1 86 ? -17.357 12.067 3.968 1.00 89.75 86 GLU A C 1
ATOM 672 O O . GLU A 1 86 ? -16.169 12.373 3.980 1.00 89.75 86 GLU A O 1
ATOM 677 N N . VAL A 1 87 ? -17.771 10.849 3.598 1.00 88.56 87 VAL A N 1
ATOM 678 C CA . VAL A 1 87 ? -16.840 9.783 3.185 1.00 88.56 87 VAL A CA 1
ATOM 679 C C . VAL A 1 87 ? -16.046 10.187 1.939 1.00 88.56 87 VAL A C 1
ATOM 681 O O . VAL A 1 87 ? -14.831 10.000 1.893 1.00 88.56 87 VAL A O 1
ATOM 684 N N . LYS A 1 88 ? -16.701 10.804 0.947 1.00 85.81 88 LYS A N 1
ATOM 685 C CA . LYS A 1 88 ? -16.028 11.318 -0.254 1.00 85.81 88 LYS A CA 1
ATOM 686 C C . LYS A 1 88 ? -15.067 12.470 0.058 1.00 85.81 88 LYS A C 1
ATOM 688 O O . LYS A 1 88 ? -14.009 12.565 -0.549 1.00 85.81 88 LYS A O 1
ATOM 693 N N . ALA A 1 89 ? -15.405 13.347 1.001 1.00 85.19 89 ALA A N 1
ATOM 694 C CA . ALA A 1 89 ? -14.489 14.398 1.442 1.00 85.19 89 ALA A CA 1
ATOM 695 C C . ALA A 1 89 ? -13.258 13.806 2.160 1.00 85.19 89 ALA A C 1
ATOM 697 O O . ALA A 1 89 ? -12.123 14.231 1.926 1.00 85.19 89 ALA A O 1
ATOM 698 N N . ALA A 1 90 ? -13.475 12.767 2.973 1.00 87.75 90 ALA A N 1
ATOM 699 C CA . ALA A 1 90 ? -12.428 12.076 3.715 1.00 87.75 90 ALA A CA 1
ATOM 700 C C . ALA A 1 90 ? -11.410 11.358 2.813 1.00 87.75 90 ALA A C 1
ATOM 702 O O . ALA A 1 90 ? -10.226 11.331 3.146 1.00 87.75 90 ALA A O 1
ATOM 703 N N . SER A 1 91 ? -11.816 10.824 1.653 1.00 83.81 91 SER A N 1
ATOM 704 C CA . SER A 1 91 ? -10.883 10.128 0.753 1.00 83.81 91 SER A CA 1
ATOM 705 C C . SER A 1 91 ? -9.748 11.033 0.263 1.00 83.81 91 SER A C 1
ATOM 707 O O . SER A 1 91 ? -8.606 10.592 0.171 1.00 83.81 91 SER A O 1
ATOM 709 N N . GLY A 1 92 ? -10.026 12.319 0.021 1.00 81.31 92 GLY A N 1
ATOM 710 C CA . GLY A 1 92 ? -8.996 13.296 -0.348 1.00 81.31 92 GLY A CA 1
ATOM 711 C C . GLY A 1 92 ? -8.042 13.641 0.803 1.00 81.31 92 GLY A C 1
ATOM 712 O O . GLY A 1 92 ? -6.876 13.957 0.566 1.00 81.31 92 GLY A O 1
ATOM 713 N N . LEU A 1 93 ? -8.502 13.550 2.058 1.00 87.12 93 LEU A N 1
ATOM 714 C CA . LEU A 1 93 ? -7.655 13.777 3.236 1.00 87.12 93 LEU A CA 1
ATOM 715 C C . LEU A 1 93 ? -6.586 12.696 3.408 1.00 87.12 93 LEU A C 1
ATOM 717 O O . LEU A 1 93 ? -5.557 12.978 4.013 1.00 87.12 93 LEU A O 1
ATOM 721 N N . VAL A 1 94 ? -6.780 11.495 2.851 1.00 86.44 94 VAL A N 1
ATOM 722 C CA . VAL A 1 94 ? -5.767 10.428 2.892 1.00 86.44 94 VAL A CA 1
ATOM 723 C C . VAL A 1 94 ? -4.470 10.899 2.234 1.00 86.44 94 VAL A C 1
ATOM 725 O O . VAL A 1 94 ? -3.409 10.786 2.842 1.00 86.44 94 VAL A O 1
ATOM 728 N N . LEU A 1 95 ? -4.555 11.501 1.041 1.00 83.25 95 LEU A N 1
ATOM 729 C CA . LEU A 1 95 ? -3.391 12.037 0.325 1.00 83.25 95 LEU A CA 1
ATOM 730 C C . LEU A 1 95 ? -2.705 13.170 1.103 1.00 83.25 95 LEU A C 1
ATOM 732 O O . LEU A 1 95 ? -1.479 13.238 1.147 1.00 83.25 95 LEU A O 1
ATOM 736 N N . VAL A 1 96 ? -3.491 14.024 1.767 1.00 87.56 96 VAL A N 1
ATOM 737 C CA . VAL A 1 96 ? -2.965 15.086 2.642 1.00 87.56 96 VAL A CA 1
ATOM 738 C C . VAL A 1 96 ? -2.237 14.486 3.847 1.00 87.56 96 VAL A C 1
ATOM 740 O O . VAL A 1 96 ? -1.136 14.919 4.175 1.00 87.56 96 VAL A O 1
ATOM 743 N N . GLY A 1 97 ? -2.822 13.466 4.478 1.00 86.75 97 GLY A N 1
ATOM 744 C CA . GLY A 1 97 ? -2.264 12.794 5.650 1.00 86.75 97 GLY A CA 1
ATOM 745 C C . GLY A 1 97 ? -0.966 12.045 5.353 1.00 86.75 97 GLY A C 1
ATOM 746 O O . GLY A 1 97 ? -0.030 12.111 6.147 1.00 86.75 97 GLY A O 1
ATOM 747 N N . ILE A 1 98 ? -0.866 11.380 4.196 1.00 85.38 98 ILE A N 1
ATOM 748 C CA . ILE A 1 98 ? 0.381 10.714 3.787 1.00 85.38 98 ILE A CA 1
ATOM 749 C C . ILE A 1 98 ? 1.420 11.698 3.237 1.00 85.38 98 ILE A C 1
ATOM 751 O O . ILE A 1 98 ? 2.601 11.367 3.214 1.00 85.38 98 ILE A O 1
ATOM 755 N N . GLY A 1 99 ? 1.022 12.903 2.819 1.00 87.25 99 GLY A N 1
ATOM 756 C CA . GLY A 1 99 ? 1.895 13.898 2.187 1.00 87.25 99 GLY A CA 1
ATOM 757 C C . GLY A 1 99 ? 3.232 14.127 2.911 1.00 87.25 99 GLY A C 1
ATOM 758 O O . GLY A 1 99 ? 4.277 13.982 2.276 1.00 87.25 99 GLY A O 1
ATOM 759 N N . PRO A 1 100 ? 3.253 14.401 4.231 1.00 89.12 100 PRO A N 1
ATOM 760 C CA .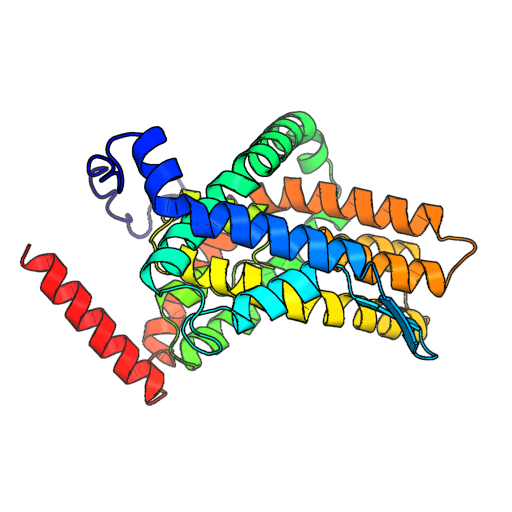 PRO A 1 100 ? 4.499 14.545 4.989 1.00 89.12 100 PRO A CA 1
ATOM 761 C C . PRO A 1 100 ? 5.387 13.292 4.963 1.00 89.12 100 PRO A C 1
ATOM 763 O O . PRO A 1 100 ? 6.612 13.394 4.894 1.00 89.12 100 PRO A O 1
ATOM 766 N N . PHE A 1 101 ? 4.779 12.104 4.990 1.00 81.69 101 PHE A N 1
ATOM 767 C CA . PHE A 1 101 ? 5.503 10.838 4.903 1.00 81.69 101 PHE A CA 1
ATOM 768 C C . PHE A 1 101 ? 6.137 10.657 3.520 1.00 81.69 101 PHE A C 1
ATOM 770 O O . PHE A 1 101 ? 7.316 10.323 3.429 1.00 81.69 101 PHE A O 1
ATOM 777 N N . ILE A 1 102 ? 5.401 10.967 2.450 1.00 82.38 102 ILE A N 1
ATOM 778 C CA . ILE A 1 102 ? 5.916 10.932 1.076 1.00 82.38 102 ILE A CA 1
ATOM 779 C C . ILE A 1 102 ? 7.023 11.965 0.870 1.00 82.38 102 ILE A C 1
ATOM 781 O O . ILE A 1 102 ? 8.039 11.645 0.264 1.00 82.38 102 ILE A O 1
ATOM 785 N N . ALA A 1 103 ? 6.879 13.172 1.420 1.00 86.88 103 ALA A N 1
ATOM 786 C CA . ALA A 1 103 ? 7.921 14.193 1.365 1.00 86.88 103 ALA A CA 1
ATOM 787 C C . ALA A 1 103 ? 9.215 13.699 2.030 1.00 86.88 103 ALA A C 1
ATOM 789 O O . ALA A 1 103 ? 10.291 13.796 1.441 1.00 86.88 103 ALA A O 1
ATOM 790 N N . LYS A 1 104 ? 9.108 13.093 3.221 1.00 83.94 104 LYS A N 1
ATOM 791 C CA . LYS A 1 104 ? 10.251 12.475 3.903 1.00 83.94 104 LYS A CA 1
ATOM 792 C C . LYS A 1 104 ? 10.885 11.377 3.046 1.00 83.94 104 LYS A C 1
ATOM 794 O O . LYS A 1 104 ? 12.096 11.397 2.848 1.00 83.94 104 LYS A O 1
ATOM 799 N N . LEU A 1 105 ? 10.080 10.451 2.522 1.00 78.44 105 LEU A N 1
ATOM 800 C CA . LEU A 1 105 ? 10.571 9.359 1.681 1.00 78.44 105 LEU A CA 1
ATOM 801 C C . LEU A 1 105 ? 11.236 9.866 0.401 1.00 78.44 105 LEU A C 1
ATOM 803 O O . LEU A 1 105 ? 12.286 9.351 0.041 1.00 78.44 105 LEU A O 1
ATOM 807 N N . GLY A 1 106 ? 10.683 10.888 -0.252 1.00 78.25 106 GLY A N 1
ATOM 808 C CA . GLY A 1 106 ? 11.254 11.491 -1.456 1.00 78.25 106 GLY A CA 1
ATOM 809 C C . GLY A 1 106 ? 12.606 12.161 -1.201 1.00 78.25 106 GLY A C 1
ATOM 810 O O . GLY A 1 106 ? 13.537 11.975 -1.982 1.00 78.25 106 GLY A O 1
ATOM 811 N N . ILE A 1 107 ? 12.751 12.882 -0.082 1.00 84.69 107 ILE A N 1
ATOM 812 C CA . ILE A 1 107 ? 14.033 13.484 0.324 1.00 84.69 107 ILE A CA 1
ATOM 813 C C . ILE A 1 107 ? 15.074 12.392 0.597 1.00 84.69 107 ILE A C 1
ATOM 815 O O . ILE A 1 107 ? 16.207 12.487 0.124 1.00 84.69 107 ILE A O 1
ATOM 819 N N . THR A 1 108 ? 14.696 11.339 1.327 1.00 76.25 108 THR A N 1
ATOM 820 C CA . THR A 1 108 ? 15.580 10.193 1.587 1.00 76.25 108 THR A CA 1
ATOM 821 C C . THR A 1 108 ? 15.948 9.465 0.292 1.00 76.25 108 THR A C 1
ATOM 823 O O . THR A 1 108 ? 17.123 9.205 0.053 1.00 76.25 108 THR A O 1
ATOM 826 N N . ALA A 1 109 ? 14.979 9.219 -0.591 1.00 72.62 109 ALA A N 1
ATOM 827 C CA . ALA A 1 109 ? 15.195 8.567 -1.877 1.00 72.62 109 ALA A CA 1
ATOM 828 C C . ALA A 1 109 ? 16.163 9.346 -2.775 1.00 72.62 109 ALA A C 1
ATOM 830 O O . ALA A 1 109 ? 17.074 8.760 -3.355 1.00 72.62 109 ALA A O 1
ATOM 831 N N . GLY A 1 110 ? 16.000 10.671 -2.847 1.00 78.00 110 GLY A N 1
ATOM 832 C CA . GLY A 1 110 ? 16.906 11.541 -3.590 1.00 78.00 110 GLY A CA 1
ATOM 833 C C . GLY A 1 110 ? 18.323 11.549 -3.014 1.00 78.00 110 GLY A C 1
ATOM 834 O O . GLY A 1 110 ? 19.286 11.487 -3.775 1.00 78.00 110 GLY A O 1
ATOM 835 N N . LYS A 1 111 ? 18.460 11.571 -1.680 1.00 81.69 111 LYS A N 1
ATOM 836 C CA . LYS A 1 111 ? 19.763 11.491 -0.999 1.00 81.69 111 LYS A CA 1
ATOM 837 C C . LYS A 1 111 ? 20.493 10.181 -1.317 1.00 81.69 111 LYS A C 1
ATOM 839 O O . LYS A 1 111 ? 21.691 10.203 -1.581 1.00 81.69 111 LYS A O 1
ATOM 844 N N . ASP A 1 112 ? 19.771 9.065 -1.319 1.00 75.44 112 ASP A N 1
ATOM 845 C CA . ASP A 1 112 ? 20.345 7.722 -1.429 1.00 75.44 112 ASP A CA 1
ATOM 846 C C . ASP A 1 112 ? 20.308 7.159 -2.861 1.00 75.44 112 ASP A C 1
ATOM 848 O O . ASP A 1 112 ? 20.482 5.958 -3.072 1.00 75.44 112 ASP A O 1
ATOM 852 N N . ILE A 1 113 ? 20.133 8.010 -3.878 1.00 75.25 113 ILE A N 1
ATOM 853 C CA . ILE A 1 113 ? 20.027 7.577 -5.280 1.00 75.25 113 ILE A CA 1
ATOM 854 C C . ILE A 1 113 ? 21.251 6.770 -5.745 1.00 75.25 113 ILE A C 1
ATOM 856 O O . ILE A 1 113 ? 21.115 5.775 -6.455 1.00 75.25 113 ILE A O 1
ATOM 860 N N . MET A 1 114 ? 22.453 7.133 -5.288 1.00 79.44 114 MET A N 1
ATOM 861 C CA . MET A 1 114 ? 23.675 6.385 -5.605 1.00 79.44 114 MET A CA 1
ATOM 862 C C . MET A 1 114 ? 23.681 5.004 -4.951 1.00 79.44 114 MET A C 1
ATOM 864 O O . MET A 1 114 ? 24.121 4.032 -5.565 1.00 79.44 114 MET A O 1
ATOM 868 N N . THR A 1 115 ? 23.136 4.896 -3.740 1.00 70.75 115 THR A N 1
ATOM 869 C CA . THR A 1 115 ? 22.950 3.623 -3.036 1.00 70.75 115 THR A CA 1
ATOM 870 C C . THR A 1 115 ? 21.962 2.733 -3.781 1.00 70.75 115 THR A C 1
ATOM 872 O O . THR A 1 115 ? 22.171 1.530 -3.840 1.00 70.75 115 THR A O 1
ATOM 875 N N . VAL A 1 116 ? 20.930 3.304 -4.408 1.00 70.75 116 VAL A N 1
ATOM 876 C CA . VAL A 1 116 ? 19.951 2.568 -5.227 1.00 70.75 116 VAL A CA 1
ATOM 877 C C . VAL A 1 116 ? 20.590 2.008 -6.492 1.00 70.75 116 VAL A C 1
ATOM 879 O O . VAL A 1 116 ? 20.385 0.843 -6.810 1.00 70.75 116 VAL A O 1
ATOM 882 N N . PHE A 1 117 ? 21.411 2.795 -7.192 1.00 72.06 117 PHE A N 1
ATOM 883 C CA . PHE A 1 117 ? 22.174 2.289 -8.339 1.00 72.06 117 PHE A CA 1
ATOM 884 C C . PHE A 1 117 ? 23.221 1.245 -7.940 1.00 72.06 117 PHE A C 1
ATOM 886 O O . PHE A 1 117 ? 23.510 0.332 -8.709 1.00 72.06 117 PHE A O 1
ATOM 893 N N . SER A 1 118 ? 23.771 1.372 -6.733 1.00 73.69 118 SER A N 1
ATOM 894 C CA . SER A 1 118 ? 24.739 0.427 -6.169 1.00 73.69 118 SER A CA 1
ATOM 895 C C . SER A 1 118 ? 24.074 -0.758 -5.466 1.00 73.69 118 SER A C 1
ATOM 897 O O . SER A 1 118 ? 24.772 -1.679 -5.037 1.00 73.69 118 SER A O 1
ATOM 899 N N . ALA A 1 119 ? 22.742 -0.752 -5.330 1.00 66.44 119 ALA A N 1
ATOM 900 C CA . ALA A 1 119 ? 21.983 -1.861 -4.788 1.00 66.44 119 ALA A CA 1
ATOM 901 C C . ALA A 1 119 ? 22.176 -3.012 -5.769 1.00 66.44 119 ALA A C 1
ATOM 903 O O . ALA A 1 119 ? 21.636 -3.002 -6.874 1.00 66.44 119 ALA A O 1
ATOM 904 N N . GLY A 1 120 ? 23.046 -3.951 -5.397 1.00 74.06 120 GLY A N 1
ATOM 905 C CA . GLY A 1 120 ? 23.488 -5.003 -6.298 1.00 74.06 120 GLY A CA 1
ATOM 906 C C . GLY A 1 120 ? 22.317 -5.786 -6.910 1.00 74.06 120 GLY A C 1
ATOM 907 O O . GLY A 1 120 ? 21.181 -5.702 -6.430 1.00 74.06 120 GLY A O 1
ATOM 908 N N . PRO A 1 121 ? 22.583 -6.613 -7.935 1.00 76.12 121 PRO A N 1
ATOM 909 C CA . PRO A 1 121 ? 21.548 -7.283 -8.723 1.00 76.12 121 PRO A CA 1
ATOM 910 C C . PRO A 1 121 ? 20.469 -7.994 -7.896 1.00 76.12 121 PRO A C 1
ATOM 912 O O . PRO A 1 121 ? 19.306 -7.992 -8.281 1.00 76.12 121 PRO A O 1
ATOM 915 N N . ALA A 1 122 ? 20.821 -8.543 -6.730 1.00 76.94 122 ALA A N 1
ATOM 916 C CA . ALA A 1 122 ? 19.881 -9.203 -5.826 1.00 76.94 122 ALA A CA 1
ATOM 917 C C . ALA A 1 122 ? 18.727 -8.295 -5.350 1.00 76.94 122 ALA A C 1
ATOM 919 O O . ALA A 1 122 ? 17.578 -8.732 -5.320 1.00 76.94 122 ALA A O 1
ATOM 920 N N . LEU A 1 123 ? 19.004 -7.032 -5.007 1.00 71.88 123 LEU A N 1
ATOM 921 C CA . LEU A 1 123 ? 17.986 -6.085 -4.533 1.00 71.88 123 LEU A CA 1
ATOM 922 C C . LEU A 1 123 ? 17.077 -5.625 -5.675 1.00 71.88 123 LEU A C 1
ATOM 924 O O . LEU A 1 123 ? 15.861 -5.547 -5.504 1.00 71.88 123 LEU A O 1
ATOM 928 N N . PHE A 1 124 ? 17.653 -5.399 -6.856 1.00 75.19 124 PHE A N 1
ATOM 929 C CA . PHE A 1 124 ? 16.890 -5.054 -8.051 1.00 75.19 124 PHE A CA 1
ATOM 930 C C . PHE A 1 124 ? 15.989 -6.209 -8.517 1.00 75.19 124 PHE A C 1
ATOM 932 O O . PHE A 1 124 ? 14.807 -6.002 -8.777 1.00 75.19 124 PHE A O 1
ATOM 939 N N . LEU A 1 125 ? 16.513 -7.441 -8.558 1.00 80.69 125 LEU A N 1
ATOM 940 C CA . LEU A 1 125 ? 15.742 -8.646 -8.891 1.00 80.69 125 LEU A CA 1
ATOM 941 C C . LEU A 1 125 ? 14.576 -8.859 -7.928 1.00 80.69 125 LEU A C 1
ATOM 943 O O . LEU A 1 125 ? 13.484 -9.236 -8.344 1.00 80.69 125 LEU A O 1
ATOM 947 N N . ARG A 1 126 ? 14.792 -8.581 -6.642 1.00 81.31 126 ARG A N 1
ATOM 948 C CA . ARG A 1 126 ? 13.742 -8.656 -5.630 1.00 81.31 126 ARG A CA 1
ATOM 949 C C . ARG A 1 126 ? 12.630 -7.636 -5.886 1.00 81.31 126 ARG A C 1
ATOM 951 O O . ARG A 1 126 ? 11.459 -7.981 -5.744 1.00 81.31 126 ARG A O 1
ATOM 958 N N . GLU A 1 127 ? 12.965 -6.425 -6.324 1.00 81.81 127 GLU A N 1
ATOM 959 C CA . GLU A 1 127 ? 11.964 -5.411 -6.681 1.00 81.81 127 GLU A CA 1
ATOM 960 C C . GLU A 1 127 ? 11.140 -5.794 -7.921 1.00 81.81 127 GLU A C 1
ATOM 962 O O . GLU A 1 127 ? 9.979 -5.404 -8.028 1.00 81.81 127 GLU A O 1
ATOM 967 N N . LEU A 1 128 ? 11.661 -6.636 -8.825 1.00 78.56 128 LEU A N 1
ATOM 968 C CA . LEU A 1 128 ? 10.858 -7.183 -9.931 1.00 78.56 128 LEU A CA 1
ATOM 969 C C . LEU A 1 128 ? 9.657 -7.997 -9.433 1.00 78.56 128 LEU A C 1
ATOM 971 O O . LEU A 1 128 ? 8.651 -8.085 -10.137 1.00 78.56 128 LEU A O 1
ATOM 975 N N . GLY A 1 129 ? 9.711 -8.525 -8.205 1.00 82.69 129 GLY A N 1
ATOM 976 C CA . GLY A 1 129 ? 8.559 -9.137 -7.548 1.00 82.69 129 GLY A CA 1
ATOM 977 C C . GLY A 1 129 ? 7.344 -8.203 -7.503 1.00 82.69 129 GLY A C 1
ATOM 978 O O . GLY A 1 129 ? 6.219 -8.659 -7.713 1.00 82.69 129 GLY A O 1
ATOM 979 N N . ASN A 1 130 ? 7.558 -6.890 -7.368 1.00 84.38 130 ASN A N 1
ATOM 980 C CA . ASN A 1 130 ? 6.493 -5.882 -7.374 1.00 84.38 130 ASN A CA 1
ATOM 981 C C . ASN A 1 130 ? 5.867 -5.652 -8.761 1.00 84.38 130 ASN A C 1
ATOM 983 O O . ASN A 1 130 ? 4.808 -5.031 -8.856 1.00 84.38 130 ASN A O 1
ATOM 987 N N . LEU A 1 131 ? 6.468 -6.183 -9.832 1.00 89.12 131 LEU A N 1
ATOM 988 C CA . LEU A 1 131 ? 5.889 -6.193 -11.179 1.00 89.12 131 LEU A CA 1
ATOM 989 C C . LEU A 1 131 ? 4.962 -7.393 -11.408 1.00 89.12 131 LEU A C 1
ATOM 991 O O . LEU A 1 131 ? 4.160 -7.375 -12.339 1.00 89.12 131 LEU A O 1
ATOM 995 N N . THR A 1 132 ? 5.026 -8.422 -10.560 1.00 89.75 132 THR A N 1
ATOM 996 C CA . THR A 1 132 ? 4.210 -9.643 -10.685 1.00 89.75 132 THR A CA 1
ATOM 997 C C . THR A 1 132 ? 2.706 -9.361 -10.811 1.00 89.75 132 THR A C 1
ATOM 999 O O . THR A 1 132 ? 2.074 -9.949 -11.694 1.00 89.75 132 THR A O 1
ATOM 1002 N N . PRO A 1 133 ? 2.103 -8.440 -10.024 1.00 91.00 133 PRO A N 1
ATOM 1003 C CA . PRO A 1 133 ? 0.685 -8.114 -10.170 1.00 91.00 133 PRO A CA 1
ATOM 1004 C C . PRO A 1 133 ? 0.313 -7.584 -11.562 1.00 91.00 133 PRO A C 1
ATOM 1006 O O . PRO A 1 133 ? -0.796 -7.824 -12.032 1.00 91.00 133 PRO A O 1
ATOM 1009 N N . ILE A 1 134 ? 1.240 -6.931 -12.267 1.00 93.31 134 ILE A N 1
ATOM 1010 C CA . ILE A 1 134 ? 1.006 -6.424 -13.625 1.00 93.31 134 ILE A CA 1
ATOM 1011 C C . ILE A 1 134 ? 0.783 -7.585 -14.593 1.00 93.31 134 ILE A C 1
ATOM 1013 O O . ILE A 1 134 ? -0.088 -7.512 -15.449 1.00 93.31 134 ILE A O 1
ATOM 1017 N N . PHE A 1 135 ? 1.538 -8.673 -14.459 1.00 93.19 135 PHE A N 1
ATOM 1018 C CA . PHE A 1 135 ? 1.434 -9.806 -15.377 1.00 93.19 135 PHE A CA 1
ATOM 1019 C C . PHE A 1 135 ? 0.330 -10.788 -14.999 1.00 93.19 135 PHE A C 1
ATOM 1021 O O . PHE A 1 135 ? -0.289 -11.365 -15.888 1.00 93.19 135 PHE A O 1
ATOM 1028 N N . LEU A 1 136 ? 0.082 -10.986 -13.702 1.00 92.81 136 LEU A N 1
ATOM 1029 C CA . LEU A 1 136 ? -0.877 -11.986 -13.227 1.00 92.81 136 LEU A CA 1
ATOM 1030 C C . LEU A 1 136 ? -2.247 -11.392 -12.912 1.00 92.81 136 LEU A C 1
ATOM 1032 O O . LEU A 1 136 ? -3.268 -11.958 -13.291 1.00 92.81 136 LEU A O 1
ATOM 1036 N N . VAL A 1 137 ? -2.283 -10.250 -12.226 1.00 94.06 137 VAL A N 1
ATOM 1037 C CA . VAL A 1 137 ? -3.524 -9.687 -11.679 1.00 94.06 137 VAL A CA 1
ATOM 1038 C C . VAL A 1 137 ? -4.193 -8.748 -12.675 1.00 94.06 137 VAL A C 1
ATOM 1040 O O . VAL A 1 137 ? -5.411 -8.802 -12.809 1.00 94.06 137 VAL A O 1
ATOM 1043 N N . LEU A 1 138 ? -3.438 -7.952 -13.442 1.00 95.56 138 LEU A N 1
ATOM 1044 C CA . LEU A 1 138 ? -4.019 -7.046 -14.444 1.00 95.56 138 LEU A CA 1
ATOM 1045 C C . LEU A 1 138 ? -4.900 -7.767 -15.483 1.00 95.56 138 LEU A C 1
ATOM 1047 O O . LEU A 1 138 ? -6.008 -7.284 -15.723 1.00 95.56 138 LEU A O 1
ATOM 1051 N N . PRO A 1 139 ? -4.502 -8.916 -16.076 1.00 94.12 139 PRO A N 1
ATOM 1052 C CA . PRO A 1 139 ? -5.382 -9.644 -16.991 1.00 94.12 139 PRO A CA 1
ATOM 1053 C C . PRO A 1 139 ? -6.681 -10.090 -16.315 1.00 94.12 139 PRO A C 1
ATOM 1055 O O . PRO A 1 139 ? -7.754 -9.967 -16.903 1.00 94.12 139 PRO A O 1
ATOM 1058 N N . ILE A 1 140 ? -6.591 -10.560 -15.067 1.00 94.19 140 ILE A N 1
ATOM 1059 C CA . ILE A 1 140 ? -7.747 -10.999 -14.279 1.00 94.19 140 ILE A CA 1
ATOM 1060 C C . ILE A 1 140 ? -8.662 -9.806 -13.979 1.00 94.19 140 ILE A C 1
ATOM 1062 O O . ILE A 1 140 ? -9.869 -9.895 -14.182 1.00 94.19 140 ILE A O 1
ATOM 1066 N N . ALA A 1 141 ? -8.108 -8.666 -13.568 1.00 94.19 141 ALA A N 1
ATOM 1067 C CA . ALA A 1 141 ? -8.861 -7.447 -13.289 1.00 94.19 141 ALA A CA 1
ATOM 1068 C C . ALA A 1 141 ? -9.634 -6.958 -14.526 1.00 94.19 141 ALA A C 1
ATOM 1070 O O . ALA A 1 141 ? -10.831 -6.680 -14.442 1.00 94.19 141 ALA A O 1
ATOM 1071 N N . ILE A 1 142 ? -8.978 -6.922 -15.691 1.00 93.69 142 ILE A N 1
ATOM 1072 C CA . ILE A 1 142 ? -9.618 -6.563 -16.965 1.00 93.69 142 ILE A CA 1
ATOM 1073 C C . ILE A 1 142 ? -10.715 -7.574 -17.320 1.00 93.69 142 ILE A C 1
ATOM 1075 O O . ILE A 1 142 ? -11.807 -7.183 -17.733 1.00 93.69 142 ILE A O 1
ATOM 1079 N N . PHE A 1 143 ? -10.452 -8.871 -17.141 1.00 90.19 143 PHE A N 1
ATOM 1080 C CA . PHE A 1 143 ? -11.428 -9.930 -17.400 1.00 90.19 143 PHE A CA 1
ATOM 1081 C C . PHE A 1 143 ? -12.687 -9.795 -16.523 1.00 90.19 143 PHE A C 1
ATOM 1083 O O . PHE A 1 143 ? -13.811 -9.979 -17.001 1.00 90.19 143 PHE A O 1
ATOM 1090 N N . LEU A 1 144 ? -12.512 -9.395 -15.261 1.00 91.38 144 LEU A N 1
ATOM 1091 C CA . LEU A 1 144 ? -13.598 -9.086 -14.324 1.00 91.38 144 LEU A CA 1
ATOM 1092 C C . LEU A 1 144 ? -14.328 -7.768 -14.641 1.00 91.38 144 LEU A C 1
ATOM 1094 O O . LEU A 1 144 ? -15.333 -7.457 -14.005 1.00 91.38 144 LEU A O 1
ATOM 1098 N N . GLY A 1 145 ? -13.876 -7.022 -15.651 1.00 90.62 145 GLY A N 1
ATOM 1099 C CA . GLY A 1 145 ? -14.529 -5.816 -16.153 1.00 90.62 145 GLY A CA 1
ATOM 1100 C C . GLY A 1 145 ? -13.965 -4.508 -15.607 1.00 90.62 145 GLY A C 1
ATOM 1101 O O . GLY A 1 145 ? -14.506 -3.452 -15.931 1.00 90.62 145 GLY A O 1
ATOM 1102 N N . MET A 1 146 ? -12.876 -4.540 -14.829 1.00 93.12 146 MET A N 1
ATOM 1103 C CA . MET A 1 146 ? -12.189 -3.313 -14.425 1.00 93.12 146 MET A CA 1
ATOM 1104 C C . MET A 1 146 ? -11.581 -2.622 -15.650 1.00 93.12 146 MET A C 1
ATOM 1106 O O . MET A 1 146 ? -10.993 -3.272 -16.518 1.00 93.12 146 MET A O 1
ATOM 1110 N N . LYS A 1 147 ? -11.712 -1.295 -15.717 1.00 93.88 147 LYS A N 1
ATOM 1111 C CA . LYS A 1 147 ? -11.156 -0.479 -16.799 1.00 93.88 147 LYS A CA 1
ATOM 1112 C C . LYS A 1 147 ? -9.858 0.166 -16.334 1.00 93.88 147 LYS A C 1
ATOM 1114 O O . LYS A 1 147 ? -8.947 -0.529 -15.887 1.00 93.88 147 LYS A O 1
ATOM 1119 N N . ARG A 1 148 ? -9.743 1.489 -16.423 1.00 94.38 148 ARG A N 1
ATOM 1120 C CA . ARG A 1 148 ? -8.525 2.216 -16.038 1.00 94.38 148 ARG A CA 1
ATOM 1121 C C . ARG A 1 148 ? -8.197 2.035 -14.553 1.00 94.38 148 ARG A C 1
ATOM 1123 O O . ARG A 1 148 ? -7.023 2.002 -14.200 1.00 94.38 148 ARG A O 1
ATOM 1130 N N . GLU A 1 149 ? -9.201 1.772 -13.717 1.00 94.38 149 GLU A N 1
ATOM 1131 C CA . GLU A 1 149 ? -9.043 1.369 -12.317 1.00 94.38 149 GLU A CA 1
ATOM 1132 C C . GLU A 1 149 ? -8.092 0.176 -12.158 1.00 94.38 149 GLU A C 1
ATOM 1134 O O . GLU A 1 149 ? -7.361 0.109 -11.173 1.00 94.38 149 GLU A O 1
ATOM 1139 N N . ALA A 1 150 ? -8.059 -0.747 -13.128 1.00 95.50 150 ALA A N 1
ATOM 1140 C CA . ALA A 1 150 ? -7.209 -1.933 -13.089 1.00 95.50 150 ALA A CA 1
ATOM 1141 C C . ALA A 1 150 ? -5.716 -1.580 -13.059 1.00 95.50 150 ALA A C 1
ATOM 1143 O O . ALA A 1 150 ? -4.945 -2.253 -12.381 1.00 95.50 150 ALA A O 1
ATOM 1144 N N . ILE A 1 151 ? -5.304 -0.510 -13.750 1.00 95.88 151 ILE A N 1
ATOM 1145 C CA . ILE A 1 151 ? -3.899 -0.078 -13.793 1.00 95.88 151 ILE A CA 1
ATOM 1146 C C . ILE A 1 151 ? -3.440 0.364 -12.407 1.00 95.88 151 ILE A C 1
ATOM 1148 O O . ILE A 1 151 ? -2.368 -0.045 -11.968 1.00 95.88 151 ILE A O 1
ATOM 1152 N N . GLY A 1 152 ? -4.257 1.162 -11.717 1.00 93.75 152 GLY A N 1
ATOM 1153 C CA . GLY A 1 152 ? -3.975 1.574 -10.345 1.00 93.75 152 GLY A CA 1
ATOM 1154 C C . GLY A 1 152 ? -4.082 0.407 -9.370 1.00 93.75 152 GLY A C 1
ATOM 1155 O O . GLY A 1 152 ? -3.151 0.144 -8.621 1.00 93.75 152 GLY A O 1
ATOM 1156 N N . ALA A 1 153 ? -5.165 -0.368 -9.429 1.00 94.44 153 ALA A N 1
ATOM 1157 C CA . ALA A 1 153 ? -5.388 -1.501 -8.529 1.00 94.44 153 ALA A CA 1
ATOM 1158 C C . ALA A 1 153 ? -4.302 -2.591 -8.633 1.00 94.44 153 ALA A C 1
ATOM 1160 O O . ALA A 1 153 ? -3.990 -3.241 -7.640 1.00 94.44 153 ALA A O 1
ATOM 1161 N N . CYS A 1 154 ? -3.682 -2.765 -9.803 1.00 94.19 154 CYS A N 1
ATOM 1162 C CA . CYS A 1 154 ? -2.611 -3.744 -10.016 1.00 94.19 154 CYS A CA 1
ATOM 1163 C C . CYS A 1 154 ? -1.201 -3.139 -9.904 1.00 94.19 154 CYS A C 1
ATOM 1165 O O . CYS A 1 154 ? -0.225 -3.774 -10.307 1.00 94.19 154 CYS A O 1
ATOM 1167 N N . HIS A 1 155 ? -1.067 -1.911 -9.395 1.00 91.19 155 HIS A N 1
ATOM 1168 C CA . HIS A 1 155 ? 0.228 -1.267 -9.215 1.00 91.19 155 HIS A CA 1
ATOM 1169 C C . HIS A 1 155 ? 0.875 -1.648 -7.875 1.00 91.19 155 HIS A C 1
ATOM 1171 O O . HIS A 1 155 ? 0.658 -1.009 -6.840 1.00 91.19 155 HIS A O 1
ATOM 1177 N N . SER A 1 156 ? 1.716 -2.691 -7.909 1.00 87.50 156 SER A N 1
ATOM 1178 C CA . SER A 1 156 ? 2.410 -3.206 -6.720 1.00 87.50 156 SER A CA 1
ATOM 1179 C C . SER A 1 156 ? 1.396 -3.483 -5.586 1.00 87.50 156 SER A C 1
ATOM 1181 O O . SER A 1 156 ? 0.273 -3.912 -5.846 1.00 87.50 156 SER A O 1
ATOM 1183 N N . LEU A 1 157 ? 1.756 -3.244 -4.325 1.00 86.25 157 LEU A N 1
ATOM 1184 C CA . LEU A 1 157 ? 0.872 -3.404 -3.164 1.00 86.25 157 LEU A CA 1
ATOM 1185 C C . LEU A 1 157 ? -0.042 -2.197 -2.905 1.00 86.25 157 LEU A C 1
ATOM 1187 O O . LEU A 1 157 ? -0.738 -2.178 -1.891 1.00 86.25 157 LEU A O 1
ATOM 1191 N N . ASN A 1 158 ? -0.004 -1.166 -3.761 1.00 88.62 158 ASN A N 1
ATOM 1192 C CA . ASN A 1 158 ? -0.741 0.086 -3.555 1.00 88.62 158 ASN A CA 1
ATOM 1193 C C . ASN A 1 158 ? -0.589 0.663 -2.144 1.00 88.62 158 ASN A C 1
ATOM 1195 O O . ASN A 1 158 ? -1.555 1.064 -1.507 1.00 88.62 158 ASN A O 1
ATOM 1199 N N . ARG A 1 159 ? 0.642 0.663 -1.631 1.00 88.69 159 ARG A N 1
ATOM 1200 C CA . ARG A 1 159 ? 1.002 1.314 -0.370 1.00 88.69 159 ARG A CA 1
ATOM 1201 C C . ARG A 1 159 ? 1.374 2.766 -0.599 1.00 88.69 159 ARG A C 1
ATOM 1203 O O . ARG A 1 159 ? 1.264 3.252 -1.715 1.00 88.69 159 ARG A O 1
ATOM 1210 N N . GLU A 1 160 ? 1.766 3.463 0.457 1.00 84.06 160 GLU A N 1
ATOM 1211 C CA . GLU A 1 160 ? 1.859 4.924 0.530 1.00 84.06 160 GLU A CA 1
ATOM 1212 C C . GLU A 1 160 ? 2.533 5.526 -0.713 1.00 84.06 160 GLU A C 1
ATOM 1214 O O . GLU A 1 160 ? 1.955 6.375 -1.390 1.00 84.06 160 GLU A O 1
ATOM 1219 N N . VAL A 1 161 ? 3.714 5.010 -1.056 1.00 84.44 161 VAL A N 1
ATOM 1220 C CA . VAL A 1 161 ? 4.504 5.432 -2.219 1.00 84.44 161 VAL A CA 1
ATOM 1221 C C . VAL A 1 161 ? 3.769 5.210 -3.540 1.00 84.44 161 VAL A C 1
ATOM 1223 O O . VAL A 1 161 ? 3.733 6.095 -4.390 1.00 84.44 161 VAL A O 1
ATOM 1226 N N . ASN A 1 162 ? 3.156 4.042 -3.703 1.00 89.12 162 ASN A N 1
ATOM 1227 C CA . ASN A 1 162 ? 2.456 3.647 -4.923 1.00 89.12 162 ASN A CA 1
ATOM 1228 C C . ASN A 1 162 ? 1.181 4.474 -5.121 1.00 89.12 162 ASN A C 1
ATOM 1230 O O . ASN A 1 162 ? 0.915 4.932 -6.228 1.00 89.12 162 ASN A O 1
ATOM 1234 N N . LEU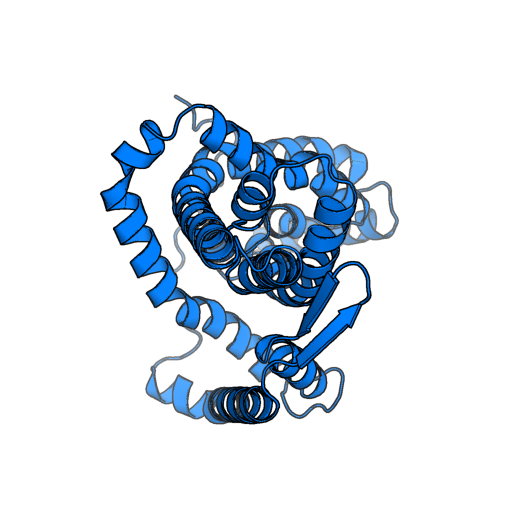 A 1 163 ? 0.422 4.711 -4.047 1.00 90.44 163 LEU A N 1
ATOM 1235 C CA . LEU A 1 163 ? -0.774 5.552 -4.082 1.00 90.44 163 LEU A CA 1
ATOM 1236 C C . LEU A 1 163 ? -0.415 6.997 -4.443 1.00 90.44 163 LEU A C 1
ATOM 1238 O O . LEU A 1 163 ? -1.087 7.612 -5.273 1.00 90.44 163 LEU A O 1
ATOM 1242 N N . ALA A 1 164 ? 0.659 7.526 -3.851 1.00 88.75 164 ALA A N 1
ATOM 1243 C CA . ALA A 1 164 ? 1.155 8.861 -4.162 1.00 88.75 164 ALA A CA 1
ATOM 1244 C C . ALA A 1 164 ? 1.627 8.966 -5.619 1.00 88.75 164 ALA A C 1
ATOM 1246 O O . ALA A 1 164 ? 1.244 9.903 -6.311 1.00 88.75 164 ALA A O 1
ATOM 1247 N N . LEU A 1 165 ? 2.384 7.977 -6.104 1.00 89.81 165 LEU A N 1
ATOM 1248 C CA . LEU A 1 165 ? 2.866 7.924 -7.482 1.00 89.81 165 LEU A CA 1
ATOM 1249 C C . LEU A 1 165 ? 1.714 7.857 -8.495 1.00 89.81 165 LEU A C 1
ATOM 1251 O O . LEU A 1 165 ? 1.696 8.619 -9.458 1.00 89.81 165 LEU A O 1
ATOM 1255 N N . ILE A 1 166 ? 0.731 6.979 -8.275 1.00 92.81 166 ILE A N 1
ATOM 1256 C CA . ILE A 1 166 ? -0.462 6.887 -9.130 1.00 92.81 166 ILE A CA 1
ATOM 1257 C C . ILE A 1 166 ? -1.231 8.215 -9.128 1.00 92.81 166 ILE A C 1
ATOM 1259 O O . ILE A 1 166 ? -1.614 8.703 -10.193 1.00 92.81 166 ILE A O 1
ATOM 1263 N N . SER A 1 167 ? -1.408 8.825 -7.954 1.00 90.38 167 SER A N 1
ATOM 1264 C CA . SER A 1 167 ? -2.124 10.099 -7.819 1.00 90.38 167 SER A CA 1
ATOM 1265 C C . SER A 1 167 ? -1.399 11.268 -8.479 1.00 90.38 167 SER A C 1
ATOM 1267 O O . SER A 1 167 ? -2.061 12.147 -9.025 1.00 90.38 167 SER A O 1
ATOM 1269 N N . ASP A 1 168 ? -0.067 11.277 -8.466 1.00 90.31 168 ASP A N 1
ATOM 1270 C CA . ASP A 1 168 ? 0.746 12.292 -9.140 1.00 90.31 168 ASP A CA 1
ATOM 1271 C C . ASP A 1 168 ? 0.690 12.142 -10.669 1.00 90.31 168 ASP A C 1
ATOM 1273 O O . ASP A 1 168 ? 0.481 13.116 -11.392 1.00 90.31 168 ASP A O 1
ATOM 1277 N N . VAL A 1 169 ? 0.796 10.906 -11.169 1.00 92.50 169 VAL A N 1
ATOM 1278 C CA . VAL A 1 169 ? 0.837 10.626 -12.612 1.00 92.50 169 VAL A CA 1
ATOM 1279 C C . VAL A 1 169 ? -0.532 10.785 -13.279 1.00 92.50 169 VAL A C 1
ATOM 1281 O O . VAL A 1 169 ? -0.611 11.347 -14.372 1.00 92.50 169 VAL A O 1
ATOM 1284 N N . TYR A 1 170 ? -1.605 10.285 -12.657 1.00 91.75 170 TYR A N 1
ATOM 1285 C CA . TYR A 1 170 ? -2.947 10.270 -13.259 1.00 91.75 170 TYR A CA 1
ATOM 1286 C C . TYR A 1 170 ? -3.892 11.334 -12.693 1.00 91.75 170 TYR A C 1
ATOM 1288 O O . TYR A 1 170 ? -4.923 11.616 -13.301 1.00 91.75 170 TYR A O 1
ATOM 1296 N N . GLY A 1 171 ? -3.555 11.946 -11.557 1.00 89.69 171 GLY A N 1
ATOM 1297 C CA . GLY A 1 171 ? -4.420 12.868 -10.824 1.00 89.69 171 GLY A CA 1
ATOM 1298 C C . GLY A 1 171 ? -5.231 12.164 -9.733 1.00 89.69 171 GLY A C 1
ATOM 1299 O O . GLY A 1 171 ? -5.644 11.012 -9.883 1.00 89.69 171 GLY A O 1
ATOM 1300 N N . ALA A 1 172 ? -5.482 12.862 -8.623 1.00 85.81 172 ALA A N 1
ATOM 1301 C CA . ALA A 1 172 ? -6.129 12.303 -7.429 1.00 85.81 172 ALA A CA 1
ATOM 1302 C C . ALA A 1 172 ? -7.551 11.761 -7.679 1.00 85.81 172 ALA A C 1
ATOM 1304 O O . ALA A 1 172 ? -7.933 10.751 -7.094 1.00 85.81 172 ALA A O 1
ATOM 1305 N N . ASP A 1 173 ? -8.308 12.381 -8.589 1.00 85.50 173 ASP A N 1
ATOM 1306 C CA . ASP A 1 173 ? -9.688 11.987 -8.911 1.00 85.50 173 ASP A CA 1
ATOM 1307 C C . ASP A 1 173 ? -9.793 10.975 -10.069 1.00 85.50 173 ASP A C 1
ATOM 1309 O O . ASP A 1 173 ? -10.895 10.595 -10.478 1.00 85.50 173 ASP A O 1
ATOM 1313 N N . SER A 1 174 ? -8.661 10.520 -10.614 1.00 90.38 174 SER A N 1
ATOM 1314 C CA . SER A 1 174 ? -8.623 9.584 -11.742 1.00 90.38 174 SER A CA 1
ATOM 1315 C C . SER A 1 174 ? -9.138 8.186 -11.385 1.00 90.38 174 SER A C 1
ATOM 1317 O O . SER A 1 174 ? -9.220 7.795 -10.219 1.00 90.38 174 SER A O 1
ATOM 1319 N N . ALA A 1 175 ? -9.490 7.404 -12.407 1.00 92.56 175 ALA A N 1
ATOM 1320 C CA . ALA A 1 175 ? -9.905 6.012 -12.235 1.00 92.56 175 ALA A CA 1
ATOM 1321 C C . ALA A 1 175 ? -8.796 5.158 -11.609 1.00 92.56 175 ALA A C 1
ATOM 1323 O O . ALA A 1 175 ? -9.040 4.344 -10.722 1.00 92.56 175 ALA A O 1
ATOM 1324 N N . GLU A 1 176 ? -7.564 5.397 -12.032 1.00 94.81 176 GLU A N 1
ATOM 1325 C CA . GLU A 1 176 ? -6.347 4.765 -11.556 1.00 94.81 176 GLU A CA 1
ATOM 1326 C C . GLU A 1 176 ? -6.153 5.042 -10.065 1.00 94.81 176 GLU A C 1
ATOM 1328 O O . GLU A 1 176 ? -5.985 4.104 -9.286 1.00 94.81 176 GLU A O 1
ATOM 1333 N N . SER A 1 177 ? -6.259 6.305 -9.645 1.00 92.81 177 SER A N 1
ATOM 1334 C CA . SER A 1 177 ? -6.146 6.691 -8.233 1.00 92.81 177 SER A CA 1
ATOM 1335 C C . SER A 1 177 ? -7.246 6.084 -7.378 1.00 92.81 177 SER A C 1
ATOM 1337 O O . SER A 1 177 ? -6.963 5.607 -6.281 1.00 92.81 177 SER A O 1
ATOM 1339 N N . ARG A 1 178 ? -8.484 6.005 -7.886 1.00 91.75 178 ARG A N 1
ATOM 1340 C CA . ARG A 1 178 ? -9.570 5.292 -7.192 1.00 91.75 178 ARG A CA 1
ATOM 1341 C C . ARG A 1 178 ? -9.253 3.809 -7.020 1.00 91.75 178 ARG A C 1
ATOM 1343 O O . ARG A 1 178 ? -9.371 3.300 -5.911 1.00 91.75 178 ARG A O 1
ATOM 1350 N N . GLY A 1 179 ? -8.806 3.134 -8.081 1.00 94.00 179 GLY A N 1
ATOM 1351 C CA . GLY A 1 179 ? -8.411 1.724 -8.021 1.00 94.00 179 GLY A CA 1
ATOM 1352 C C . GLY A 1 179 ? -7.261 1.477 -7.040 1.00 94.00 179 GLY A C 1
ATOM 1353 O O . GLY A 1 179 ? -7.321 0.552 -6.231 1.00 94.00 179 GLY A O 1
ATOM 1354 N N . SER A 1 180 ? -6.245 2.343 -7.060 1.00 94.50 180 SER A N 1
ATOM 1355 C CA . SER A 1 180 ? -5.119 2.301 -6.122 1.00 94.50 180 SER A CA 1
ATOM 1356 C C . SER A 1 180 ? -5.576 2.508 -4.675 1.00 94.50 180 SER A C 1
ATOM 1358 O O . SER A 1 180 ? -5.234 1.713 -3.801 1.00 94.50 180 SER A O 1
ATOM 1360 N N . LEU A 1 181 ? -6.427 3.507 -4.422 1.00 91.81 181 LEU A N 1
ATOM 1361 C CA . LEU A 1 181 ? -6.978 3.796 -3.098 1.00 91.81 181 LEU A CA 1
ATOM 1362 C C . LEU A 1 181 ? -7.824 2.633 -2.555 1.00 91.81 181 LEU A C 1
ATOM 1364 O O . LEU A 1 181 ? -7.721 2.297 -1.375 1.00 91.81 181 LEU A O 1
ATOM 1368 N N . SER A 1 182 ? -8.625 1.977 -3.399 1.00 90.25 182 SER A N 1
ATOM 1369 C CA . SER A 1 182 ? -9.393 0.794 -2.991 1.00 90.25 182 SER A CA 1
ATOM 1370 C C . SER A 1 182 ? -8.481 -0.328 -2.492 1.00 90.25 182 SER A C 1
ATOM 1372 O O . SER A 1 182 ? -8.740 -0.908 -1.436 1.00 90.25 182 SER A O 1
ATOM 1374 N N . VAL A 1 183 ? -7.381 -0.601 -3.201 1.00 92.56 183 VAL A N 1
ATOM 1375 C CA . VAL A 1 183 ? -6.400 -1.614 -2.780 1.00 92.56 183 VAL A CA 1
ATOM 1376 C C . VAL A 1 183 ? -5.591 -1.146 -1.569 1.00 92.56 183 VAL A C 1
ATOM 1378 O O . VAL A 1 183 ? -5.314 -1.955 -0.689 1.00 92.56 183 VAL A O 1
ATOM 1381 N N . TYR A 1 184 ? -5.286 0.147 -1.442 1.00 90.44 184 TYR A N 1
ATOM 1382 C CA . TYR A 1 184 ? -4.635 0.698 -0.249 1.00 90.44 184 TYR A CA 1
ATOM 1383 C C . TYR A 1 184 ? -5.430 0.378 1.028 1.00 90.44 184 TYR A C 1
ATOM 1385 O O . TYR A 1 184 ? -4.852 -0.060 2.029 1.00 90.44 184 TYR A O 1
ATOM 1393 N N . ILE A 1 185 ? -6.756 0.557 0.979 1.00 86.62 185 ILE A N 1
ATOM 1394 C CA . ILE A 1 185 ? -7.662 0.335 2.113 1.00 86.62 185 ILE A CA 1
ATOM 1395 C C . ILE A 1 185 ? -7.905 -1.165 2.327 1.00 86.62 185 ILE A C 1
ATOM 1397 O O . ILE A 1 185 ? -7.547 -1.714 3.371 1.00 86.62 185 ILE A O 1
ATOM 1401 N N . VAL A 1 186 ? -8.494 -1.841 1.336 1.00 87.38 186 VAL A N 1
ATOM 1402 C CA . VAL A 1 186 ? -8.926 -3.244 1.461 1.00 87.38 186 VAL A CA 1
ATOM 1403 C C . VAL A 1 186 ? -7.724 -4.183 1.490 1.00 87.38 186 VAL A C 1
ATOM 1405 O O . VAL A 1 186 ? -7.634 -5.069 2.340 1.00 87.38 186 VAL A O 1
ATOM 1408 N N . GLY A 1 187 ? -6.765 -3.962 0.594 1.00 88.31 187 GLY A N 1
ATOM 1409 C CA . GLY A 1 187 ? -5.520 -4.720 0.544 1.00 88.31 187 GLY A CA 1
ATOM 1410 C C . GLY A 1 187 ? -4.643 -4.468 1.767 1.00 88.31 187 GLY A C 1
ATOM 1411 O O . GLY A 1 187 ? -4.004 -5.399 2.235 1.00 88.31 187 GLY A O 1
ATOM 1412 N N . GLY A 1 188 ? -4.662 -3.266 2.356 1.00 85.38 188 GLY A N 1
ATOM 1413 C CA . GLY A 1 188 ? -4.020 -2.997 3.648 1.00 85.38 188 GLY A CA 1
ATOM 1414 C C . GLY A 1 188 ? -4.556 -3.883 4.774 1.00 85.38 188 GLY A C 1
ATOM 1415 O O . GLY A 1 188 ? -3.780 -4.515 5.494 1.00 85.38 188 GLY A O 1
ATOM 1416 N N . LEU A 1 189 ? -5.882 -3.966 4.885 1.00 84.25 189 LEU A N 1
ATOM 1417 C CA . LEU A 1 189 ? -6.578 -4.772 5.886 1.00 84.25 189 LEU A CA 1
ATOM 1418 C C . LEU A 1 189 ? -6.308 -6.275 5.710 1.00 84.25 189 LEU A C 1
ATOM 1420 O O . LEU A 1 189 ? -5.781 -6.925 6.613 1.00 84.25 189 LEU A O 1
ATOM 1424 N N . ILE A 1 190 ? -6.641 -6.819 4.537 1.00 87.38 190 ILE A N 1
ATOM 1425 C CA . ILE A 1 190 ? -6.526 -8.259 4.253 1.00 87.38 190 ILE A CA 1
ATOM 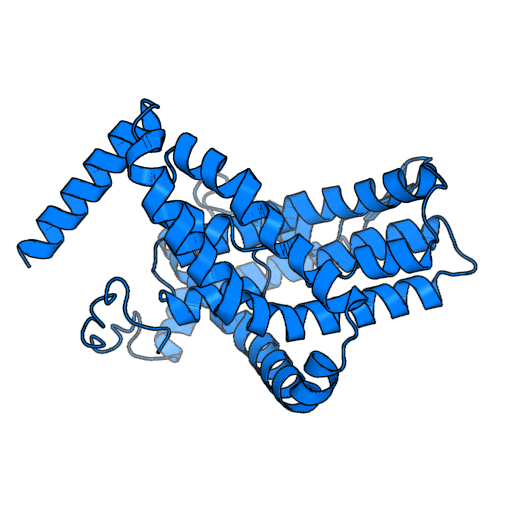1426 C C . ILE A 1 190 ? -5.055 -8.670 4.152 1.00 87.38 190 ILE A C 1
ATOM 1428 O O . ILE A 1 190 ? -4.650 -9.709 4.672 1.00 87.38 190 ILE A O 1
ATOM 1432 N N . GLY A 1 191 ? -4.234 -7.833 3.519 1.00 88.81 191 GLY A N 1
ATOM 1433 C CA . GLY A 1 191 ? -2.81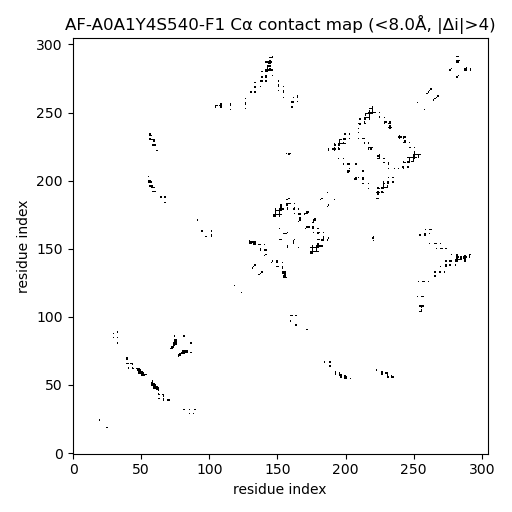7 -8.095 3.310 1.00 88.81 191 GLY A CA 1
ATOM 1434 C C . GLY A 1 191 ? -2.041 -8.182 4.618 1.00 88.81 191 GLY A C 1
ATOM 1435 O O . GLY A 1 191 ? -1.179 -9.038 4.735 1.00 88.81 191 GLY A O 1
ATOM 1436 N N . THR A 1 192 ? -2.372 -7.390 5.641 1.00 85.94 192 THR A N 1
ATOM 1437 C CA . THR A 1 192 ? -1.692 -7.491 6.947 1.00 85.94 192 THR A CA 1
ATOM 1438 C C . THR A 1 192 ? -1.864 -8.881 7.570 1.00 85.94 192 THR A C 1
ATOM 1440 O O . THR A 1 192 ? -0.886 -9.483 8.012 1.00 85.94 192 THR A O 1
ATOM 1443 N N . ILE A 1 193 ? -3.085 -9.426 7.531 1.00 84.62 193 ILE A N 1
ATOM 1444 C CA . ILE A 1 193 ? -3.389 -10.787 8.002 1.00 84.62 193 ILE A CA 1
ATOM 1445 C C . ILE A 1 193 ? -2.643 -11.815 7.147 1.00 84.62 193 ILE A C 1
ATOM 1447 O O . ILE A 1 193 ? -1.971 -12.701 7.675 1.00 84.62 193 ILE A O 1
ATOM 1451 N N . TYR A 1 194 ? -2.727 -11.669 5.824 1.00 89.12 194 TYR A N 1
ATOM 1452 C CA . TYR A 1 194 ? -2.088 -12.574 4.877 1.00 89.12 194 TYR A CA 1
ATOM 1453 C C . TYR A 1 194 ? -0.568 -12.632 5.056 1.00 89.12 194 TYR A C 1
ATOM 1455 O O . TYR A 1 194 ? -0.011 -13.719 5.132 1.00 89.12 194 TYR A O 1
ATOM 1463 N N . PHE A 1 195 ? 0.108 -11.486 5.164 1.00 89.88 195 PHE A N 1
ATOM 1464 C CA . PHE A 1 195 ? 1.563 -11.417 5.304 1.00 89.88 195 PHE A CA 1
ATOM 1465 C C . PHE A 1 195 ? 2.048 -11.982 6.641 1.00 89.88 195 PHE A C 1
ATOM 1467 O O . PHE A 1 195 ? 3.054 -12.688 6.653 1.00 89.88 195 PHE A O 1
ATOM 1474 N N . GLY A 1 196 ? 1.322 -11.739 7.739 1.00 86.50 196 GLY A N 1
ATOM 1475 C CA . GLY A 1 196 ? 1.623 -12.363 9.032 1.00 86.50 196 GLY A CA 1
ATOM 1476 C C . GLY A 1 196 ? 1.580 -13.892 8.954 1.00 86.50 196 GLY A C 1
ATOM 1477 O O . GLY A 1 196 ? 2.547 -14.566 9.299 1.00 86.50 196 GLY A O 1
ATOM 1478 N N . LEU A 1 197 ? 0.492 -14.446 8.405 1.00 87.69 197 LEU A N 1
ATOM 1479 C CA . LEU A 1 197 ? 0.337 -15.896 8.241 1.00 87.69 197 LEU A CA 1
ATOM 1480 C C . LEU A 1 197 ? 1.343 -16.485 7.247 1.00 87.69 197 LEU A C 1
ATOM 1482 O O . LEU A 1 197 ? 1.938 -17.529 7.507 1.00 87.69 197 LEU A O 1
ATOM 1486 N N . MET A 1 198 ? 1.552 -15.815 6.113 1.00 90.19 198 MET A N 1
ATOM 1487 C CA . MET A 1 198 ? 2.447 -16.288 5.061 1.00 90.19 198 MET A CA 1
ATOM 1488 C C . MET A 1 198 ? 3.893 -16.357 5.549 1.00 90.19 198 MET A C 1
ATOM 1490 O O . MET A 1 198 ? 4.599 -17.307 5.226 1.00 90.19 198 MET A O 1
ATOM 1494 N N . ALA A 1 199 ? 4.333 -15.401 6.370 1.00 91.12 199 ALA A N 1
ATOM 1495 C CA . ALA A 1 199 ? 5.665 -15.436 6.959 1.00 91.12 199 ALA A CA 1
ATOM 1496 C C . ALA A 1 199 ? 5.868 -16.688 7.830 1.00 91.12 199 ALA A C 1
ATOM 1498 O O . ALA A 1 199 ? 6.895 -17.357 7.717 1.00 91.12 199 ALA A O 1
ATOM 1499 N N . SER A 1 200 ? 4.861 -17.056 8.628 1.00 87.88 200 SER A N 1
ATOM 1500 C CA . SER A 1 200 ? 4.862 -18.280 9.435 1.00 87.88 200 SER A CA 1
ATOM 1501 C C . SER A 1 200 ? 4.851 -19.556 8.595 1.00 87.88 200 SER A C 1
ATOM 1503 O O . SER A 1 200 ? 5.627 -20.471 8.861 1.00 87.88 200 SER A O 1
ATOM 1505 N N . VAL A 1 201 ? 4.023 -19.612 7.547 1.00 90.50 201 VAL A N 1
ATOM 1506 C CA . VAL A 1 201 ? 3.982 -20.755 6.619 1.00 90.50 201 VAL A CA 1
ATOM 1507 C C . VAL A 1 201 ? 5.322 -20.923 5.905 1.00 90.50 201 VAL A C 1
ATOM 1509 O O . VAL A 1 201 ? 5.855 -22.024 5.848 1.00 90.50 201 VAL A O 1
ATOM 1512 N N . CYS A 1 202 ? 5.914 -19.843 5.398 1.00 92.50 202 CYS A N 1
ATOM 1513 C CA . CYS A 1 202 ? 7.219 -19.906 4.745 1.00 92.50 202 CYS A CA 1
ATOM 1514 C C . CYS A 1 202 ? 8.325 -20.344 5.715 1.00 92.50 202 CYS A C 1
ATOM 1516 O O . CYS A 1 202 ? 9.171 -21.154 5.334 1.00 92.50 202 CYS A O 1
ATOM 1518 N N . ALA A 1 203 ? 8.306 -19.858 6.959 1.00 91.00 203 ALA A N 1
ATOM 1519 C CA . ALA A 1 203 ? 9.251 -20.274 7.993 1.00 91.00 203 ALA A CA 1
ATOM 1520 C C . ALA A 1 203 ? 9.123 -21.767 8.335 1.00 91.00 203 ALA A C 1
ATOM 1522 O O . ALA A 1 203 ? 10.137 -22.457 8.448 1.00 91.00 203 ALA A O 1
ATOM 1523 N N . SER A 1 204 ? 7.897 -22.294 8.432 1.00 87.69 204 SER A N 1
ATOM 1524 C CA . SER A 1 204 ? 7.662 -23.700 8.785 1.00 87.69 204 SER A CA 1
ATOM 1525 C C . SER A 1 204 ? 8.147 -24.692 7.723 1.00 87.69 204 SER A C 1
ATOM 1527 O O . SER A 1 204 ? 8.430 -25.840 8.056 1.00 87.69 204 SER A O 1
ATOM 1529 N N . THR A 1 205 ? 8.321 -24.260 6.466 1.00 90.69 205 THR A N 1
ATOM 1530 C CA . THR A 1 205 ? 8.926 -25.107 5.421 1.00 90.69 205 THR A CA 1
ATOM 1531 C C . THR A 1 205 ? 10.397 -25.440 5.681 1.00 90.69 205 THR A C 1
ATOM 1533 O O . THR A 1 205 ? 10.904 -26.408 5.122 1.00 90.69 205 THR A O 1
ATOM 1536 N N . GLY A 1 206 ? 11.109 -24.627 6.473 1.00 88.00 206 GLY A N 1
ATOM 1537 C CA . GLY A 1 206 ? 12.548 -24.778 6.720 1.00 88.00 206 GLY A CA 1
ATOM 1538 C C . GLY A 1 206 ? 13.446 -24.536 5.497 1.00 88.00 206 GLY A C 1
ATOM 1539 O O . GLY A 1 206 ? 14.659 -24.697 5.595 1.00 88.00 206 GLY A O 1
ATOM 1540 N N . LEU A 1 207 ? 12.879 -24.140 4.351 1.00 92.88 207 LEU A N 1
ATOM 1541 C CA . LEU A 1 207 ? 13.618 -23.974 3.094 1.00 92.88 207 LEU A CA 1
ATOM 1542 C C . LEU A 1 207 ? 14.443 -22.684 3.042 1.00 92.88 207 LEU A C 1
ATOM 1544 O O . LEU A 1 207 ? 15.399 -22.586 2.274 1.00 92.88 207 LEU A O 1
ATOM 1548 N N . TRP A 1 208 ? 14.060 -21.681 3.830 1.00 93.25 208 TRP A N 1
ATOM 1549 C CA . TRP A 1 208 ? 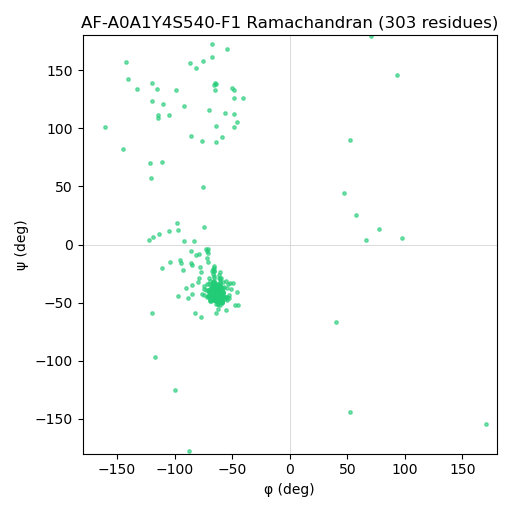14.583 -20.325 3.720 1.00 93.25 208 TRP A CA 1
ATOM 1550 C C . TRP A 1 208 ? 15.269 -19.887 5.006 1.00 93.25 208 TRP A C 1
ATOM 1552 O O . TRP A 1 208 ? 14.760 -20.095 6.106 1.00 93.25 208 TRP A O 1
ATOM 1562 N N . HIS A 1 209 ? 16.404 -19.204 4.860 1.00 93.75 209 HIS A N 1
ATOM 1563 C CA . HIS A 1 209 ? 17.079 -18.587 5.995 1.00 93.75 209 HIS A CA 1
ATOM 1564 C C . HIS A 1 209 ? 16.190 -17.486 6.617 1.00 93.75 209 HIS A C 1
ATOM 1566 O O . HIS A 1 209 ? 15.640 -16.675 5.860 1.00 93.75 209 HIS A O 1
ATOM 1572 N N . PRO A 1 210 ? 16.092 -17.360 7.958 1.00 92.88 210 PRO A N 1
ATOM 1573 C CA . PRO A 1 210 ? 15.231 -16.359 8.603 1.00 92.88 210 PRO A CA 1
ATOM 1574 C C . PRO A 1 210 ? 15.498 -14.922 8.141 1.00 92.88 210 PRO A C 1
ATOM 1576 O O . PRO A 1 210 ? 14.570 -14.152 7.925 1.00 92.88 210 PRO A O 1
ATOM 1579 N N . TYR A 1 211 ? 16.761 -14.568 7.893 1.00 92.88 211 TYR A N 1
ATOM 1580 C CA . TYR A 1 211 ? 17.126 -13.254 7.342 1.00 92.88 211 TYR A CA 1
ATOM 1581 C C . TYR A 1 211 ? 16.618 -13.018 5.916 1.00 92.88 211 TYR A C 1
ATOM 1583 O O . TYR A 1 211 ? 16.255 -11.895 5.581 1.00 92.88 211 TYR A O 1
ATOM 1591 N N . ALA A 1 212 ? 16.537 -14.057 5.080 1.00 92.00 212 ALA A N 1
ATOM 1592 C CA . ALA A 1 212 ? 15.940 -13.931 3.752 1.00 92.00 212 ALA A CA 1
ATOM 1593 C C . ALA A 1 212 ? 14.424 -13.698 3.859 1.00 92.00 212 ALA A C 1
ATOM 1595 O O . ALA A 1 212 ? 13.885 -12.841 3.163 1.00 92.00 212 ALA A O 1
ATOM 1596 N N . LEU A 1 213 ? 13.752 -14.390 4.787 1.00 93.75 213 LEU A N 1
ATOM 1597 C CA . LEU A 1 213 ? 12.333 -14.170 5.091 1.00 93.75 213 LEU A CA 1
ATOM 1598 C C . LEU A 1 213 ? 12.082 -12.772 5.679 1.00 93.75 213 LEU A C 1
ATOM 1600 O O . LEU A 1 213 ? 11.113 -12.104 5.311 1.00 93.75 213 LEU A O 1
ATOM 1604 N N . ALA A 1 214 ? 12.984 -12.288 6.532 1.00 92.25 214 ALA A N 1
ATOM 1605 C CA . ALA A 1 214 ? 12.952 -10.929 7.058 1.00 92.25 214 ALA A CA 1
ATOM 1606 C C . ALA A 1 214 ? 13.080 -9.892 5.932 1.00 92.25 214 ALA A C 1
ATOM 1608 O O . ALA A 1 214 ? 12.248 -8.994 5.818 1.00 92.25 214 ALA A O 1
ATOM 1609 N N . MET A 1 215 ? 14.055 -10.063 5.033 1.00 91.12 215 MET A N 1
ATOM 1610 C CA . MET A 1 215 ? 14.207 -9.215 3.848 1.00 91.12 215 MET A CA 1
ATOM 1611 C C . MET A 1 215 ? 12.968 -9.275 2.942 1.00 91.12 215 MET A C 1
ATOM 1613 O O . MET A 1 215 ? 12.513 -8.239 2.458 1.00 91.12 215 MET A O 1
ATOM 1617 N N . ALA A 1 216 ? 12.370 -10.451 2.744 1.00 90.88 216 ALA A N 1
ATOM 1618 C CA . ALA A 1 216 ? 11.140 -10.594 1.968 1.00 90.88 216 ALA A CA 1
ATOM 1619 C C . ALA A 1 216 ? 9.953 -9.855 2.611 1.00 90.88 216 ALA A C 1
ATOM 1621 O O . ALA A 1 216 ? 9.154 -9.257 1.896 1.00 90.88 216 ALA A O 1
ATOM 1622 N N . SER A 1 217 ? 9.882 -9.817 3.946 1.00 91.25 217 SER A N 1
ATOM 1623 C CA . SER A 1 217 ? 8.817 -9.146 4.710 1.00 91.25 217 SER A CA 1
ATOM 1624 C C . SER A 1 217 ? 8.805 -7.620 4.538 1.00 91.25 217 SER A C 1
ATOM 1626 O O . SER A 1 217 ? 7.769 -6.980 4.713 1.00 91.25 217 SER A O 1
ATOM 1628 N N . GLY A 1 218 ? 9.935 -7.015 4.162 1.00 87.00 218 GLY A N 1
ATOM 1629 C CA . GLY A 1 218 ? 10.078 -5.571 3.960 1.00 87.00 218 GLY A CA 1
ATOM 1630 C C . GLY A 1 218 ? 9.451 -5.042 2.667 1.00 87.00 218 GLY A C 1
ATOM 1631 O O . GLY A 1 218 ? 10.107 -4.329 1.914 1.00 87.00 218 GLY A O 1
ATOM 1632 N N . VAL A 1 219 ? 8.202 -5.380 2.354 1.00 84.06 219 VAL A N 1
ATOM 1633 C CA . VAL A 1 219 ? 7.546 -5.085 1.059 1.00 84.06 219 VAL A CA 1
ATOM 1634 C C . VAL A 1 219 ? 7.127 -3.618 0.844 1.00 84.06 219 VAL A C 1
ATOM 1636 O O . VAL A 1 219 ? 6.336 -3.316 -0.043 1.00 84.06 219 VAL A O 1
ATOM 1639 N N . GLY A 1 220 ? 7.625 -2.681 1.656 1.00 77.81 220 GLY A N 1
ATOM 1640 C CA . GLY A 1 220 ? 7.263 -1.258 1.555 1.00 77.81 220 GLY A CA 1
ATOM 1641 C C . GLY A 1 220 ? 5.886 -0.917 2.142 1.00 77.81 220 GLY A C 1
ATOM 1642 O O . GLY A 1 220 ? 5.375 0.173 1.918 1.00 77.81 220 GLY A O 1
ATOM 1643 N N . ALA A 1 221 ? 5.289 -1.835 2.910 1.00 86.94 221 ALA A N 1
ATOM 1644 C CA . ALA A 1 221 ? 4.070 -1.617 3.685 1.00 86.94 221 ALA A CA 1
ATOM 1645 C C . ALA A 1 221 ? 4.396 -1.715 5.180 1.00 86.94 221 ALA A C 1
ATOM 1647 O O . ALA A 1 221 ? 4.679 -2.811 5.661 1.00 86.94 221 ALA A O 1
ATOM 1648 N N . ALA A 1 222 ? 4.329 -0.615 5.936 1.00 83.62 222 ALA A N 1
ATOM 1649 C CA . ALA A 1 222 ? 4.724 -0.633 7.350 1.00 83.62 222 ALA A CA 1
ATOM 1650 C C . ALA A 1 222 ? 3.935 -1.668 8.176 1.00 83.62 222 ALA A C 1
ATOM 1652 O O . ALA A 1 222 ? 4.521 -2.441 8.929 1.00 83.62 222 ALA A O 1
ATOM 1653 N N . ILE A 1 223 ? 2.614 -1.727 7.983 1.00 85.12 223 ILE A N 1
ATOM 1654 C CA . ILE A 1 223 ? 1.722 -2.623 8.734 1.00 85.12 223 ILE A CA 1
ATOM 1655 C C . ILE A 1 223 ? 1.899 -4.100 8.354 1.00 85.12 223 ILE A C 1
ATOM 1657 O O . ILE A 1 223 ? 1.910 -4.957 9.232 1.00 85.12 223 ILE A O 1
ATOM 1661 N N . MET A 1 224 ? 2.104 -4.406 7.067 1.00 90.38 224 MET A N 1
ATOM 1662 C CA . MET A 1 224 ? 2.299 -5.792 6.618 1.00 90.38 224 MET A CA 1
ATOM 1663 C C . MET A 1 224 ? 3.693 -6.291 6.990 1.00 90.38 224 MET A C 1
ATOM 1665 O O . MET A 1 224 ? 3.837 -7.431 7.420 1.00 90.38 224 MET A O 1
ATOM 1669 N N . MET A 1 225 ? 4.702 -5.419 6.881 1.00 92.19 225 MET A N 1
ATOM 1670 C CA . MET A 1 225 ? 6.052 -5.696 7.359 1.00 92.19 225 MET A CA 1
ATOM 1671 C C . MET A 1 225 ? 6.028 -5.997 8.852 1.00 92.19 225 MET A C 1
ATOM 1673 O O . MET A 1 225 ? 6.580 -7.011 9.252 1.00 92.19 225 MET A O 1
ATOM 1677 N N . ALA A 1 226 ? 5.381 -5.149 9.658 1.00 89.19 226 ALA A N 1
ATOM 1678 C CA . ALA A 1 226 ? 5.302 -5.338 11.101 1.00 89.19 226 ALA A CA 1
ATOM 1679 C C . ALA A 1 226 ? 4.607 -6.655 11.474 1.00 89.19 226 ALA A C 1
ATOM 1681 O O . ALA A 1 226 ? 5.064 -7.330 12.389 1.00 89.19 226 ALA A O 1
ATOM 1682 N N . ALA A 1 227 ? 3.544 -7.044 10.761 1.00 88.50 227 ALA A N 1
ATOM 1683 C CA . ALA A 1 227 ? 2.898 -8.340 10.961 1.00 88.50 227 ALA A CA 1
ATOM 1684 C C . ALA A 1 227 ? 3.851 -9.499 10.642 1.00 88.50 227 ALA A C 1
ATOM 1686 O O . ALA A 1 227 ? 4.108 -10.334 11.501 1.00 88.50 227 ALA A O 1
ATOM 1687 N N . ALA A 1 228 ? 4.417 -9.520 9.433 1.00 92.38 228 ALA A N 1
ATOM 1688 C CA . ALA A 1 228 ? 5.291 -10.597 8.977 1.00 92.38 228 ALA A CA 1
ATOM 1689 C C . ALA A 1 228 ? 6.570 -10.726 9.820 1.00 92.38 228 ALA A C 1
ATOM 1691 O O . ALA A 1 228 ? 6.937 -11.826 10.233 1.00 92.38 228 ALA A O 1
ATOM 1692 N N . SER A 1 229 ? 7.241 -9.610 10.117 1.00 92.19 229 SER A N 1
ATOM 1693 C CA . SER A 1 229 ? 8.488 -9.619 10.882 1.00 92.19 229 SER A CA 1
ATOM 1694 C C . SER A 1 229 ? 8.267 -9.984 12.347 1.00 92.19 229 SER A C 1
ATOM 1696 O O . SER A 1 229 ? 9.099 -10.685 12.914 1.00 92.19 229 SER A O 1
ATOM 1698 N N . ALA A 1 230 ? 7.139 -9.593 12.948 1.00 89.25 230 ALA A N 1
ATOM 1699 C CA . ALA A 1 230 ? 6.796 -10.014 14.301 1.00 89.25 230 ALA A CA 1
ATOM 1700 C C . ALA A 1 230 ? 6.432 -11.507 14.365 1.00 89.25 230 ALA A C 1
ATOM 1702 O O . ALA A 1 230 ? 6.883 -12.198 15.278 1.00 89.25 230 ALA A O 1
ATOM 1703 N N . SER A 1 231 ? 5.715 -12.040 13.366 1.00 89.31 231 SER A N 1
ATOM 1704 C CA . SER A 1 231 ? 5.480 -13.486 13.252 1.00 89.31 231 SER A CA 1
ATOM 1705 C C . SER A 1 231 ? 6.801 -14.262 13.136 1.00 89.31 231 SER A C 1
ATOM 1707 O O . SER A 1 231 ? 6.977 -15.269 13.818 1.00 89.31 231 SER A O 1
ATOM 1709 N N . LEU A 1 232 ? 7.764 -13.777 12.342 1.00 92.00 232 LEU A N 1
ATOM 1710 C CA . LEU A 1 232 ? 9.100 -14.383 12.238 1.00 92.00 232 LEU A CA 1
ATOM 1711 C C . LEU A 1 232 ? 9.914 -14.256 13.530 1.00 92.00 232 LEU A C 1
ATOM 1713 O O . LEU A 1 232 ? 10.570 -15.213 13.926 1.00 92.00 232 LEU A O 1
ATOM 1717 N N . ALA A 1 233 ? 9.868 -13.104 14.197 1.00 90.69 233 ALA A N 1
ATOM 1718 C CA . ALA A 1 233 ? 10.561 -12.873 15.462 1.00 90.69 233 ALA A CA 1
ATOM 1719 C C . ALA A 1 233 ? 10.044 -13.782 16.589 1.00 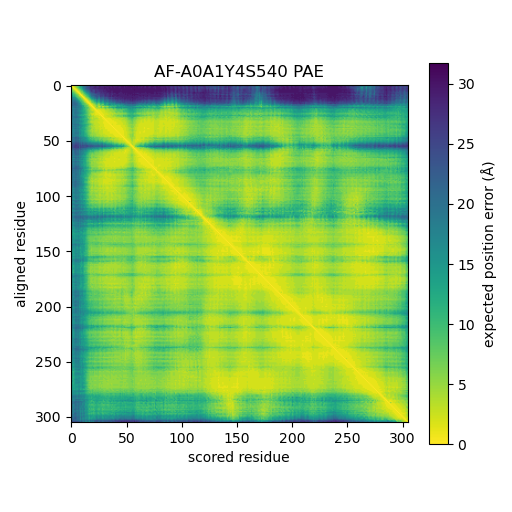90.69 233 ALA A C 1
ATOM 1721 O O . ALA A 1 233 ? 10.827 -14.223 17.426 1.00 90.69 233 ALA A O 1
ATOM 1722 N N . SER A 1 234 ? 8.745 -14.095 16.584 1.00 87.62 234 SER A N 1
ATOM 1723 C CA . SER A 1 234 ? 8.134 -15.057 17.509 1.00 87.62 234 SER A CA 1
ATOM 1724 C C . SER A 1 234 ? 8.625 -16.490 17.250 1.00 87.62 234 SER A C 1
ATOM 1726 O O . SER A 1 234 ? 8.918 -17.228 18.187 1.00 87.62 234 SER A O 1
ATOM 1728 N N . ILE A 1 235 ? 8.799 -16.867 15.976 1.00 89.19 235 ILE A N 1
ATOM 1729 C CA . ILE A 1 235 ? 9.310 -18.190 15.572 1.00 89.19 235 ILE A CA 1
ATOM 1730 C C . ILE A 1 235 ? 10.821 -18.323 15.821 1.00 89.19 235 ILE A C 1
ATOM 1732 O O . ILE A 1 235 ? 11.289 -19.392 16.213 1.00 89.19 235 ILE A O 1
ATOM 1736 N N . TYR A 1 236 ? 11.590 -17.243 15.640 1.00 91.62 236 TYR A N 1
ATOM 1737 C CA . TYR A 1 236 ? 13.044 -17.211 15.831 1.00 91.62 236 TYR A CA 1
ATOM 1738 C C . TYR A 1 236 ? 13.472 -16.168 16.885 1.00 91.62 236 TYR A C 1
ATOM 1740 O O . TYR A 1 236 ? 14.130 -15.182 16.536 1.00 91.62 236 TYR A O 1
ATOM 1748 N N . PRO A 1 237 ? 13.182 -16.376 18.187 1.00 90.25 237 PRO A N 1
ATOM 1749 C CA . PRO A 1 237 ? 13.419 -15.367 19.226 1.00 90.25 237 PRO A CA 1
ATOM 1750 C C . PRO A 1 237 ? 14.875 -14.902 19.326 1.00 90.25 237 PRO A C 1
ATOM 1752 O O . PRO A 1 237 ? 15.137 -13.716 19.509 1.00 90.25 237 PRO A O 1
ATOM 1755 N N . ALA A 1 238 ? 15.832 -15.818 19.138 1.00 95.00 238 ALA A N 1
ATOM 1756 C CA . ALA A 1 238 ? 17.264 -15.516 19.187 1.00 95.00 238 ALA A CA 1
ATOM 1757 C C . ALA A 1 238 ? 17.746 -14.590 18.052 1.00 95.00 238 ALA A C 1
ATOM 1759 O O . ALA A 1 238 ? 18.823 -14.014 18.156 1.00 95.00 238 ALA A O 1
ATOM 1760 N N . GLN A 1 239 ? 16.968 -14.464 16.973 1.00 92.69 239 GLN A N 1
ATOM 1761 C CA . GLN A 1 239 ? 17.283 -13.654 15.790 1.00 92.69 239 GLN A CA 1
ATOM 1762 C C . GLN A 1 239 ? 16.320 -12.467 15.623 1.00 92.69 239 GLN A C 1
ATOM 1764 O O . GLN A 1 239 ? 16.316 -11.808 14.583 1.00 92.69 239 GLN A O 1
ATOM 1769 N N . SER A 1 240 ? 15.471 -12.212 16.624 1.00 91.19 240 SER A N 1
ATOM 1770 C CA . SER A 1 240 ? 14.381 -11.234 16.566 1.00 91.19 240 SER A CA 1
ATOM 1771 C C . SER A 1 240 ? 14.866 -9.835 16.174 1.00 91.19 240 SER A C 1
ATOM 1773 O O . SER A 1 240 ? 14.327 -9.227 15.248 1.00 91.19 240 SER A O 1
ATOM 1775 N N . GLU A 1 241 ? 15.936 -9.346 16.806 1.00 89.25 241 GLU A N 1
ATOM 1776 C CA . GLU A 1 241 ? 16.485 -8.017 16.524 1.00 89.25 241 GLU A CA 1
ATOM 1777 C C . GLU A 1 241 ? 16.972 -7.899 15.072 1.00 89.25 241 GLU A C 1
ATOM 1779 O O . GLU A 1 241 ? 16.623 -6.946 14.372 1.00 89.25 241 GLU A O 1
ATOM 1784 N N . GLN A 1 242 ? 17.702 -8.904 14.577 1.00 91.00 242 GLN A N 1
ATOM 1785 C CA . GLN A 1 242 ? 18.192 -8.927 13.198 1.00 91.00 242 GLN A CA 1
ATOM 1786 C C . GLN A 1 242 ? 17.046 -9.059 12.188 1.00 91.00 242 GLN A C 1
ATOM 1788 O O . GLN A 1 242 ? 17.084 -8.427 11.133 1.00 91.00 242 GLN A O 1
ATOM 1793 N N . ILE A 1 243 ? 16.010 -9.840 12.501 1.00 94.38 243 ILE A N 1
ATOM 1794 C CA . ILE A 1 243 ? 14.810 -9.973 11.664 1.00 94.38 243 ILE A CA 1
ATOM 1795 C C . ILE A 1 243 ? 14.111 -8.620 11.521 1.00 94.38 243 ILE A C 1
ATOM 1797 O O . ILE A 1 243 ? 13.805 -8.198 10.404 1.00 94.38 243 ILE A O 1
ATOM 1801 N N . LEU A 1 244 ? 13.885 -7.913 12.629 1.00 89.12 244 LEU A N 1
ATOM 1802 C CA . LEU A 1 244 ? 13.253 -6.594 12.605 1.00 89.12 244 LEU A CA 1
ATOM 1803 C C . LEU A 1 244 ? 14.115 -5.575 11.849 1.00 89.12 244 LEU A C 1
ATOM 1805 O O . LEU A 1 244 ? 13.587 -4.814 11.034 1.00 89.12 244 LEU A O 1
ATOM 1809 N N . ALA A 1 245 ? 15.433 -5.601 12.059 1.00 85.44 245 ALA A N 1
ATOM 1810 C CA . ALA A 1 245 ? 16.374 -4.727 11.368 1.00 85.44 245 ALA A CA 1
ATOM 1811 C C . ALA A 1 245 ? 16.385 -4.974 9.850 1.00 85.44 245 ALA A C 1
ATOM 1813 O O . ALA A 1 245 ? 16.249 -4.026 9.074 1.00 85.44 245 ALA A O 1
ATOM 1814 N N . PHE A 1 246 ? 16.485 -6.232 9.407 1.00 88.75 246 PHE A N 1
ATOM 1815 C CA . PHE A 1 246 ? 16.479 -6.572 7.982 1.00 88.75 246 PHE A CA 1
ATOM 1816 C C . PHE A 1 246 ? 15.136 -6.288 7.315 1.00 88.75 246 PHE A C 1
ATOM 1818 O O . PHE A 1 246 ? 15.113 -5.752 6.207 1.00 88.75 246 PHE A O 1
ATOM 1825 N N . ALA A 1 247 ? 14.016 -6.564 7.987 1.00 90.81 247 ALA A N 1
ATOM 1826 C CA . ALA A 1 247 ? 12.698 -6.208 7.473 1.00 90.81 247 ALA A CA 1
ATOM 1827 C C . ALA A 1 247 ? 12.555 -4.687 7.297 1.00 90.81 247 ALA A C 1
ATOM 1829 O O . ALA A 1 247 ? 12.133 -4.230 6.232 1.00 90.81 247 ALA A O 1
ATOM 1830 N N . GLY A 1 248 ? 12.974 -3.904 8.298 1.00 86.19 248 GLY A N 1
ATOM 1831 C CA . GLY A 1 248 ? 12.951 -2.441 8.254 1.00 86.19 248 GLY A CA 1
ATOM 1832 C C . GLY A 1 248 ? 13.841 -1.858 7.156 1.00 86.19 248 GLY A C 1
ATOM 1833 O O . GLY A 1 248 ? 13.386 -1.029 6.366 1.00 86.19 248 GLY A O 1
ATOM 1834 N N . ALA A 1 249 ? 15.086 -2.330 7.057 1.00 85.31 249 ALA A N 1
ATOM 1835 C CA . ALA A 1 249 ? 16.018 -1.923 6.007 1.00 85.31 249 ALA A CA 1
ATOM 1836 C C . ALA A 1 249 ? 15.470 -2.254 4.611 1.00 85.31 249 ALA A C 1
ATOM 1838 O O . ALA A 1 249 ? 15.474 -1.410 3.715 1.00 85.31 249 ALA A O 1
ATOM 1839 N N . SER A 1 250 ? 14.926 -3.459 4.444 1.00 86.56 250 SER A N 1
ATOM 1840 C CA . SER A 1 250 ? 14.298 -3.890 3.199 1.00 86.56 250 SER A CA 1
ATOM 1841 C C . SER A 1 250 ? 13.085 -3.028 2.830 1.00 86.56 250 SER A C 1
ATOM 1843 O O . SER A 1 250 ? 12.951 -2.628 1.675 1.00 86.56 250 SER A O 1
ATOM 1845 N N . ALA A 1 251 ? 12.233 -2.660 3.794 1.00 86.56 251 ALA A N 1
ATOM 1846 C CA . ALA A 1 251 ? 11.093 -1.773 3.550 1.00 86.56 251 ALA A CA 1
ATOM 1847 C C . ALA A 1 251 ? 11.505 -0.357 3.148 1.00 86.56 251 ALA A C 1
ATOM 1849 O O . ALA A 1 251 ? 10.882 0.227 2.257 1.00 86.56 251 ALA A O 1
ATOM 1850 N N . ALA A 1 252 ? 12.556 0.185 3.764 1.00 81.44 252 ALA A N 1
ATOM 1851 C CA . ALA A 1 252 ? 13.129 1.459 3.350 1.00 81.44 252 ALA A CA 1
ATOM 1852 C C . ALA A 1 252 ? 13.645 1.384 1.903 1.00 81.44 252 ALA A C 1
ATOM 1854 O O . ALA A 1 252 ? 13.299 2.239 1.089 1.00 81.44 252 ALA A O 1
ATOM 1855 N N . LEU A 1 253 ? 14.383 0.323 1.554 1.00 81.44 253 LEU A N 1
ATOM 1856 C CA . LEU A 1 253 ? 14.878 0.110 0.191 1.00 81.44 253 LEU A CA 1
ATOM 1857 C C . LEU A 1 253 ? 13.740 -0.016 -0.826 1.00 81.44 253 LEU A C 1
ATOM 1859 O O . LEU A 1 253 ? 13.790 0.660 -1.849 1.00 81.44 253 LEU A O 1
ATOM 1863 N N . THR A 1 254 ? 12.691 -0.794 -0.535 1.00 85.62 254 THR A N 1
ATOM 1864 C CA . THR A 1 254 ? 11.492 -0.888 -1.394 1.00 85.62 254 THR A CA 1
ATOM 1865 C C . THR A 1 254 ? 10.835 0.473 -1.580 1.00 85.62 254 THR A C 1
ATOM 1867 O O . THR A 1 254 ? 10.408 0.816 -2.675 1.00 85.62 254 THR A O 1
ATOM 1870 N N . SER A 1 255 ? 10.757 1.277 -0.516 1.00 80.31 255 SER A N 1
ATOM 1871 C CA . SER A 1 255 ? 10.109 2.591 -0.578 1.00 80.31 255 SER A CA 1
ATOM 1872 C C . SER A 1 255 ? 10.875 3.564 -1.474 1.00 80.31 255 SER A C 1
ATOM 1874 O O . SER A 1 255 ? 10.262 4.409 -2.117 1.00 80.31 255 SER A O 1
ATOM 1876 N N . ILE A 1 256 ? 12.203 3.439 -1.531 1.00 79.69 256 ILE A N 1
ATOM 1877 C CA . ILE A 1 256 ? 13.066 4.265 -2.378 1.00 79.69 256 ILE A CA 1
ATOM 1878 C C . ILE A 1 256 ? 13.094 3.720 -3.813 1.00 79.69 256 ILE A C 1
ATOM 1880 O O . ILE A 1 256 ? 12.731 4.421 -4.757 1.00 79.69 256 ILE A O 1
ATOM 1884 N N . LEU A 1 257 ? 13.520 2.467 -3.992 1.00 83.12 257 LEU A N 1
ATOM 1885 C CA . LEU A 1 257 ? 13.689 1.839 -5.304 1.00 83.12 257 LEU A CA 1
ATOM 1886 C C . LEU A 1 257 ? 12.343 1.683 -6.029 1.00 83.12 257 LEU A C 1
ATOM 1888 O O . LEU A 1 257 ? 12.273 1.890 -7.242 1.00 83.12 257 LEU A O 1
ATOM 1892 N N . GLY A 1 258 ? 11.272 1.396 -5.290 1.00 83.69 258 GLY A N 1
ATOM 1893 C CA . GLY A 1 258 ? 9.921 1.235 -5.816 1.00 83.69 258 GLY A CA 1
ATOM 1894 C C . GLY A 1 258 ? 9.370 2.489 -6.494 1.00 83.69 258 GLY A C 1
ATOM 1895 O O . GLY A 1 258 ? 8.622 2.355 -7.456 1.00 83.69 258 GLY A O 1
ATOM 1896 N N . ILE A 1 259 ? 9.794 3.701 -6.099 1.00 85.12 259 ILE A N 1
ATOM 1897 C CA . ILE A 1 259 ? 9.432 4.939 -6.820 1.00 85.12 259 ILE A CA 1
ATOM 1898 C C . ILE A 1 259 ? 9.984 4.891 -8.244 1.00 85.12 259 ILE A C 1
ATOM 1900 O O . ILE A 1 259 ? 9.256 5.110 -9.212 1.00 85.12 259 ILE A O 1
ATOM 1904 N N . TYR A 1 260 ? 11.276 4.589 -8.377 1.00 85.31 260 TYR A N 1
ATOM 1905 C CA . TYR A 1 260 ? 11.967 4.587 -9.663 1.00 85.31 260 TYR A CA 1
ATOM 1906 C C . TYR A 1 260 ? 11.497 3.435 -10.551 1.00 85.31 260 TYR A C 1
ATOM 1908 O O . TYR A 1 260 ? 11.155 3.651 -11.714 1.00 85.31 260 TYR A O 1
ATOM 1916 N N . VAL A 1 261 ? 11.420 2.219 -10.005 1.00 87.50 261 VAL A N 1
ATOM 1917 C CA . VAL A 1 261 ? 10.899 1.051 -10.731 1.00 87.50 261 VAL A CA 1
ATOM 1918 C C . VAL A 1 261 ? 9.430 1.265 -11.093 1.00 87.50 261 VAL A C 1
ATOM 1920 O O . VAL A 1 261 ? 9.032 1.004 -12.228 1.00 87.50 261 VAL A O 1
ATOM 1923 N N . GLY A 1 262 ? 8.638 1.813 -10.173 1.00 89.19 262 GLY A N 1
ATOM 1924 C CA . GLY A 1 262 ? 7.244 2.181 -10.378 1.00 89.19 262 GLY A CA 1
ATOM 1925 C C . GLY A 1 262 ? 7.067 3.120 -11.569 1.00 89.19 262 GLY A C 1
ATOM 1926 O O . GLY A 1 262 ? 6.354 2.805 -12.524 1.00 89.19 262 GLY A O 1
ATOM 1927 N N . LEU A 1 263 ? 7.768 4.252 -11.539 1.00 89.06 263 LEU A N 1
ATOM 1928 C CA . LEU A 1 263 ? 7.640 5.312 -12.533 1.00 89.06 263 LEU A CA 1
ATOM 1929 C C . LEU A 1 263 ? 8.195 4.907 -13.905 1.00 89.06 263 LEU A C 1
ATOM 1931 O O . LEU A 1 263 ? 7.543 5.137 -14.924 1.00 89.06 263 LEU A O 1
ATOM 1935 N N . PHE A 1 264 ? 9.391 4.314 -13.949 1.00 89.00 264 PHE A N 1
ATOM 1936 C CA . PHE A 1 264 ? 10.109 4.080 -15.206 1.00 89.00 264 PHE A CA 1
ATOM 1937 C C . PHE A 1 264 ? 9.850 2.712 -15.837 1.00 89.00 264 PHE A C 1
ATOM 1939 O O . PHE A 1 264 ? 10.047 2.564 -17.043 1.00 89.00 264 PHE A O 1
ATOM 1946 N N . ILE A 1 265 ? 9.409 1.718 -15.062 1.00 91.25 265 ILE A N 1
ATOM 1947 C CA . ILE A 1 265 ? 9.224 0.343 -15.546 1.00 91.25 265 ILE A CA 1
ATOM 1948 C C . ILE A 1 265 ? 7.764 -0.080 -15.404 1.00 91.25 265 ILE A C 1
ATOM 1950 O O . ILE A 1 265 ? 7.116 -0.386 -16.405 1.00 91.25 265 ILE A O 1
ATOM 1954 N N . ALA A 1 266 ? 7.229 -0.062 -14.182 1.00 92.50 266 ALA A N 1
ATOM 1955 C CA . ALA A 1 266 ? 5.916 -0.616 -13.876 1.00 92.50 266 ALA A CA 1
ATOM 1956 C C . ALA A 1 266 ? 4.786 0.120 -14.606 1.00 92.50 266 ALA A C 1
ATOM 1958 O O . ALA A 1 266 ? 3.985 -0.516 -15.282 1.00 92.50 266 ALA A O 1
ATOM 1959 N N . LEU A 1 267 ? 4.718 1.454 -14.528 1.00 93.88 267 LEU A N 1
ATOM 1960 C CA . LEU A 1 267 ? 3.633 2.217 -15.156 1.00 93.88 267 LEU A CA 1
ATOM 1961 C C . LEU A 1 267 ? 3.633 2.136 -16.690 1.00 93.88 267 LEU A C 1
ATOM 1963 O O . LEU A 1 267 ? 2.565 1.875 -17.259 1.00 93.88 267 LEU A O 1
ATOM 1967 N N . PRO A 1 268 ? 4.769 2.310 -17.396 1.00 94.12 268 PRO A N 1
ATOM 1968 C CA . PRO A 1 268 ? 4.807 2.106 -18.841 1.00 94.12 268 PRO A CA 1
ATOM 1969 C C . PRO A 1 268 ? 4.385 0.691 -19.240 1.00 94.12 268 PRO A C 1
ATOM 1971 O O . PRO A 1 268 ? 3.638 0.517 -20.204 1.00 94.12 268 PRO A O 1
ATOM 1974 N N . LEU A 1 269 ? 4.828 -0.316 -18.486 1.00 95.06 269 LEU A N 1
ATOM 1975 C CA . LEU A 1 269 ? 4.488 -1.712 -18.730 1.00 95.06 269 LEU A CA 1
ATOM 1976 C C . LEU A 1 269 ? 2.993 -1.982 -18.511 1.00 95.06 269 LEU A C 1
ATOM 1978 O O . LEU A 1 269 ? 2.354 -2.554 -19.393 1.00 95.06 269 LEU A O 1
ATOM 1982 N N . SER A 1 270 ? 2.419 -1.518 -17.399 1.00 95.25 270 SER A N 1
ATOM 1983 C CA . SER A 1 270 ? 0.990 -1.658 -17.100 1.00 95.25 270 SER A CA 1
ATOM 1984 C C . SER A 1 270 ? 0.119 -1.016 -18.171 1.00 95.25 270 SER A C 1
ATOM 1986 O O . SER A 1 270 ? -0.846 -1.631 -18.613 1.00 95.25 270 SER A O 1
ATOM 1988 N N . ASN A 1 271 ? 0.464 0.189 -18.641 1.00 95.50 271 ASN A N 1
ATOM 1989 C CA . ASN A 1 271 ? -0.296 0.837 -19.713 1.00 95.50 271 ASN A CA 1
ATOM 1990 C C . ASN A 1 271 ? -0.216 0.058 -21.027 1.00 95.50 271 ASN A C 1
ATOM 1992 O O . ASN A 1 271 ? -1.242 -0.135 -21.676 1.00 95.50 271 ASN A O 1
ATOM 1996 N N . LYS A 1 272 ? 0.978 -0.411 -21.412 1.00 95.69 272 LYS A N 1
ATOM 1997 C CA . LYS A 1 272 ? 1.159 -1.204 -22.637 1.00 95.69 272 LYS A CA 1
ATOM 1998 C C . LYS A 1 272 ? 0.373 -2.509 -22.580 1.00 95.69 272 LYS A C 1
ATOM 2000 O O . LYS A 1 272 ? -0.336 -2.841 -23.527 1.00 95.69 272 LYS A O 1
ATOM 2005 N N . LEU A 1 273 ? 0.477 -3.230 -21.466 1.00 95.00 273 LEU A N 1
ATOM 2006 C CA . LEU A 1 273 ? -0.220 -4.496 -21.287 1.00 95.00 273 LEU A CA 1
ATOM 2007 C C . LEU A 1 273 ? -1.737 -4.290 -21.228 1.00 95.00 273 LEU A C 1
ATOM 2009 O O . LEU A 1 273 ? -2.473 -5.027 -21.876 1.00 95.00 273 LEU A O 1
ATOM 2013 N N . TYR A 1 274 ? -2.206 -3.250 -20.537 1.00 95.88 274 TYR A N 1
ATOM 2014 C CA . TYR A 1 274 ? -3.617 -2.873 -20.524 1.00 95.88 274 TYR A CA 1
ATOM 2015 C C . TYR A 1 274 ? -4.136 -2.558 -21.931 1.00 95.88 274 TYR A C 1
ATOM 2017 O O . TYR A 1 274 ? -5.149 -3.115 -22.341 1.00 95.88 274 TYR A O 1
ATOM 2025 N N . ALA A 1 275 ? -3.434 -1.715 -22.695 1.00 94.88 275 ALA A N 1
ATOM 2026 C CA . ALA A 1 275 ? -3.828 -1.355 -24.059 1.00 94.88 275 ALA A CA 1
ATOM 2027 C C . ALA A 1 275 ? -3.884 -2.577 -24.990 1.00 94.88 275 ALA A C 1
ATOM 2029 O O . ALA A 1 275 ? -4.713 -2.639 -25.895 1.00 94.88 275 ALA A O 1
ATOM 2030 N N . PHE A 1 276 ? -3.027 -3.570 -24.748 1.00 94.62 276 PHE A N 1
ATOM 2031 C CA . PHE A 1 276 ? -3.032 -4.828 -25.481 1.00 94.62 276 PHE A CA 1
ATOM 2032 C C . PHE A 1 276 ? -4.175 -5.767 -25.052 1.00 94.62 276 PHE A C 1
ATOM 2034 O O . PHE A 1 276 ? -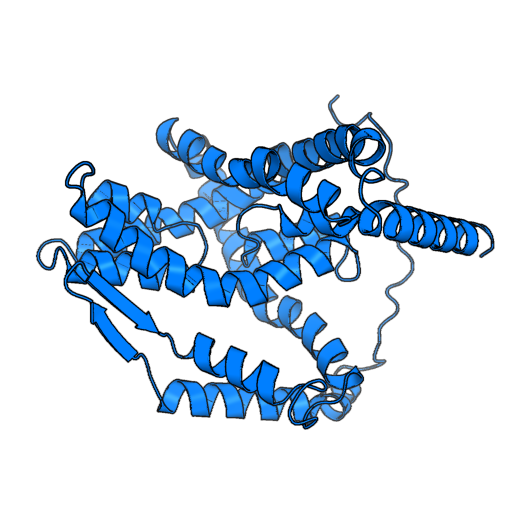4.801 -6.406 -25.900 1.00 94.62 276 PHE A O 1
ATOM 2041 N N . LEU A 1 277 ? -4.447 -5.888 -23.752 1.00 93.94 277 LEU A N 1
ATOM 2042 C CA . LEU A 1 277 ? -5.404 -6.860 -23.221 1.00 93.94 277 LEU A CA 1
ATOM 2043 C C . LEU A 1 277 ? -6.847 -6.356 -23.235 1.00 93.94 277 LEU A C 1
ATOM 2045 O O . LEU A 1 277 ? -7.734 -7.121 -23.607 1.00 93.94 277 LEU A O 1
ATOM 2049 N N . GLU A 1 278 ? -7.103 -5.099 -22.868 1.00 92.88 278 GLU A N 1
ATOM 2050 C CA . GLU A 1 278 ? -8.465 -4.567 -22.710 1.00 92.88 278 GLU A CA 1
ATOM 2051 C C . GLU A 1 278 ? -9.349 -4.787 -23.945 1.00 92.88 278 GLU A C 1
ATOM 2053 O O . GLU A 1 278 ? -10.437 -5.347 -23.777 1.00 92.88 278 GLU A O 1
ATOM 2058 N N . PRO A 1 279 ? -8.890 -4.514 -25.183 1.00 90.69 279 PRO A N 1
ATOM 2059 C CA . PRO A 1 279 ? -9.718 -4.734 -26.364 1.00 90.69 279 PRO A CA 1
ATOM 2060 C C . PRO A 1 279 ? -10.040 -6.212 -26.616 1.00 90.69 279 PRO A C 1
ATOM 2062 O O . PRO A 1 279 ? -11.063 -6.518 -27.224 1.00 90.69 279 PRO A O 1
ATOM 2065 N N . ARG A 1 280 ? -9.172 -7.128 -26.163 1.00 90.88 280 ARG A N 1
ATOM 2066 C CA . ARG A 1 280 ? -9.283 -8.573 -26.411 1.00 90.88 280 ARG A CA 1
ATOM 2067 C C . ARG A 1 280 ? -10.122 -9.289 -25.362 1.00 90.88 280 ARG A C 1
ATOM 2069 O O . ARG A 1 280 ? -10.954 -10.116 -25.715 1.00 90.88 280 ARG A O 1
ATOM 2076 N N . ILE A 1 281 ? -9.886 -8.996 -24.083 1.00 91.62 281 ILE A N 1
ATOM 2077 C CA . ILE A 1 281 ? -10.505 -9.734 -22.971 1.00 91.62 281 ILE A CA 1
ATOM 2078 C C . ILE A 1 281 ? -11.524 -8.906 -22.186 1.00 91.62 281 ILE A C 1
ATOM 2080 O O . ILE A 1 281 ? -12.416 -9.470 -21.556 1.00 91.62 281 ILE A O 1
ATOM 2084 N N . GLY A 1 282 ? -11.462 -7.576 -22.276 1.00 86.19 282 GLY A N 1
ATOM 2085 C CA . GLY A 1 282 ? -12.300 -6.658 -21.500 1.00 86.19 282 GLY A CA 1
ATOM 2086 C C . GLY A 1 282 ? -13.774 -6.616 -21.910 1.00 86.19 282 GLY A C 1
ATOM 2087 O O . GLY A 1 282 ? -14.553 -5.934 -21.251 1.00 86.19 282 GLY A O 1
ATOM 2088 N N . ARG A 1 283 ? -14.169 -7.333 -22.973 1.00 89.44 283 ARG A N 1
ATOM 2089 C CA . ARG A 1 283 ? -15.561 -7.478 -23.450 1.00 89.44 283 ARG A CA 1
ATOM 2090 C C . ARG A 1 283 ? -16.071 -8.928 -23.435 1.00 89.44 283 ARG A C 1
ATOM 2092 O O . ARG A 1 283 ? -17.166 -9.190 -23.923 1.00 89.44 283 ARG A O 1
ATOM 2099 N N . ILE A 1 284 ? -15.304 -9.877 -22.890 1.00 89.19 284 ILE A N 1
ATOM 2100 C CA . ILE A 1 284 ? -15.706 -11.296 -22.863 1.00 89.19 284 ILE A CA 1
ATOM 2101 C C . ILE A 1 284 ? -16.866 -11.511 -21.882 1.00 89.19 284 ILE A C 1
ATOM 2103 O O . ILE A 1 284 ? -17.844 -12.195 -22.186 1.00 89.19 284 ILE A O 1
ATOM 2107 N N . THR A 1 285 ? -16.776 -10.912 -20.696 1.00 87.75 285 THR A N 1
ATOM 2108 C CA . THR A 1 285 ? -17.770 -11.085 -19.634 1.00 87.75 285 THR A CA 1
ATOM 2109 C C . THR A 1 285 ? -18.931 -10.097 -19.781 1.00 87.75 285 THR A C 1
ATOM 2111 O O . THR A 1 285 ? -18.803 -9.026 -20.376 1.00 87.75 285 THR A O 1
ATOM 2114 N N . LYS A 1 286 ? -20.100 -10.433 -19.213 1.00 85.00 286 LYS A N 1
ATOM 2115 C CA . LYS A 1 286 ? -21.253 -9.511 -19.159 1.00 85.00 286 LYS A CA 1
ATOM 2116 C C . LYS A 1 286 ? -20.889 -8.202 -18.444 1.00 85.00 286 LYS A C 1
ATOM 2118 O O . LYS A 1 286 ? -21.250 -7.134 -18.924 1.00 85.00 286 LYS A O 1
ATOM 2123 N N . ALA A 1 287 ? -20.141 -8.301 -17.343 1.00 85.19 287 ALA A N 1
ATOM 2124 C CA . ALA A 1 287 ? -19.624 -7.150 -16.608 1.00 85.19 287 ALA A CA 1
ATOM 2125 C C . ALA A 1 287 ? -18.683 -6.296 -17.474 1.00 85.19 287 ALA A C 1
ATOM 2127 O O . ALA A 1 287 ? -18.864 -5.086 -17.553 1.00 85.19 287 ALA A O 1
ATOM 2128 N N . GLY A 1 288 ? -17.745 -6.923 -18.194 1.00 85.06 288 GLY A N 1
ATOM 2129 C CA . GLY A 1 288 ? -16.817 -6.220 -19.081 1.00 85.06 288 GLY A CA 1
ATOM 2130 C C . GLY A 1 288 ? -17.493 -5.482 -20.241 1.00 85.06 288 GLY A C 1
ATOM 2131 O O . GLY A 1 288 ? -17.100 -4.357 -20.553 1.00 85.06 288 GLY A O 1
ATOM 2132 N N . ARG A 1 289 ? -18.543 -6.070 -20.840 1.00 88.69 289 ARG A N 1
ATOM 2133 C CA . ARG A 1 289 ? -19.362 -5.404 -21.874 1.00 88.69 289 ARG A CA 1
ATOM 2134 C C . ARG A 1 289 ? -20.057 -4.162 -21.336 1.00 88.69 289 ARG A C 1
ATOM 2136 O O . ARG A 1 289 ? -19.857 -3.087 -21.884 1.00 88.69 289 ARG A O 1
ATOM 2143 N N . ARG A 1 290 ? -20.762 -4.295 -20.210 1.00 88.44 290 ARG A N 1
ATOM 2144 C CA . ARG A 1 290 ? -21.425 -3.164 -19.550 1.00 88.44 290 ARG A CA 1
ATOM 2145 C C . ARG A 1 290 ? -20.436 -2.044 -19.214 1.00 88.44 290 ARG A C 1
ATOM 2147 O O . ARG A 1 290 ? -20.681 -0.891 -19.535 1.00 88.44 290 ARG A O 1
ATOM 2154 N N . ALA A 1 291 ? -19.291 -2.387 -18.631 1.00 85.69 291 ALA A N 1
ATOM 2155 C CA . ALA A 1 291 ? -18.260 -1.408 -18.299 1.00 85.69 291 ALA A CA 1
ATOM 2156 C C . ALA A 1 291 ? -17.634 -0.754 -19.548 1.00 85.69 291 ALA A C 1
ATOM 2158 O O . ALA A 1 291 ? -17.162 0.378 -19.482 1.00 85.69 291 ALA A O 1
ATOM 2159 N N . ALA A 1 292 ? -17.584 -1.454 -20.689 1.00 85.44 292 ALA A N 1
ATOM 2160 C CA . ALA A 1 292 ? -17.137 -0.869 -21.954 1.00 85.44 292 ALA A CA 1
ATOM 2161 C C . ALA A 1 292 ? -18.161 0.138 -22.497 1.00 85.44 292 ALA A C 1
ATOM 2163 O O . ALA A 1 292 ? -17.772 1.233 -22.887 1.00 85.44 292 ALA A O 1
ATOM 2164 N N . GLU A 1 293 ? -19.447 -0.212 -22.462 1.00 88.25 293 GLU A N 1
ATOM 2165 C CA . GLU A 1 293 ? -20.552 0.664 -22.872 1.00 88.25 293 GLU A CA 1
ATOM 2166 C C . GLU A 1 293 ? -20.608 1.934 -22.009 1.00 88.25 293 GLU A C 1
ATOM 2168 O O . GLU A 1 293 ? -20.653 3.040 -22.543 1.00 88.25 293 GLU A O 1
ATOM 2173 N N . GLU A 1 294 ? -20.516 1.799 -20.682 1.00 87.25 294 GLU A N 1
ATOM 2174 C CA . GLU A 1 294 ? -20.468 2.935 -19.749 1.00 87.25 294 GLU A CA 1
ATOM 2175 C C . GLU A 1 294 ? -19.265 3.852 -20.041 1.00 87.25 294 GLU A C 1
ATOM 2177 O O . GLU A 1 294 ? -19.397 5.077 -20.083 1.00 87.25 294 GLU A O 1
ATOM 2182 N N . LEU A 1 295 ? -18.087 3.279 -20.313 1.00 84.88 295 LEU A N 1
ATOM 2183 C CA . LEU A 1 295 ? -16.894 4.055 -20.663 1.00 84.88 295 LEU A CA 1
ATOM 2184 C C . LEU A 1 295 ? -17.051 4.793 -22.004 1.00 84.88 295 LEU A C 1
ATOM 2186 O O . LEU A 1 295 ? -16.554 5.911 -22.155 1.00 84.88 295 LEU A O 1
ATOM 2190 N N . GLU A 1 296 ? -17.712 4.177 -22.983 1.00 86.56 296 GLU A N 1
ATOM 2191 C CA . GLU A 1 296 ? -18.008 4.794 -24.279 1.00 86.56 296 GLU A CA 1
ATOM 2192 C C . GLU A 1 296 ? -19.002 5.954 -24.132 1.00 86.56 296 GLU A C 1
ATOM 2194 O O . GLU A 1 296 ? -18.756 7.019 -24.698 1.00 86.56 296 GLU A O 1
ATOM 2199 N N . GLN A 1 297 ? -20.040 5.807 -23.301 1.00 85.38 297 GLN A N 1
ATOM 2200 C CA . GLN A 1 297 ? -20.988 6.881 -22.980 1.00 85.38 297 GLN A CA 1
ATOM 2201 C C . GLN A 1 297 ? -20.297 8.082 -22.325 1.00 85.38 297 GLN A C 1
ATOM 2203 O O . GLN A 1 297 ? -20.483 9.216 -22.761 1.00 85.38 297 GLN A O 1
ATOM 2208 N N . VAL A 1 298 ? -19.438 7.841 -21.328 1.00 82.69 298 VAL A N 1
ATOM 2209 C CA . VAL A 1 298 ? -18.672 8.911 -20.663 1.00 82.69 298 VAL A CA 1
ATOM 2210 C C . VAL A 1 298 ? -17.754 9.632 -21.654 1.00 82.69 298 VAL A C 1
ATOM 2212 O O . VAL A 1 298 ? -17.647 10.857 -21.631 1.00 82.69 298 VAL A O 1
ATOM 2215 N N . ARG A 1 299 ? -17.099 8.892 -22.556 1.00 83.12 299 ARG A N 1
ATOM 2216 C CA . ARG A 1 299 ? -16.236 9.477 -23.595 1.00 83.12 299 ARG A CA 1
ATOM 2217 C C . ARG A 1 299 ? -17.012 10.253 -24.655 1.00 83.12 299 ARG A C 1
ATOM 2219 O O . ARG A 1 299 ? -16.438 11.171 -25.233 1.00 83.12 299 ARG A O 1
ATOM 2226 N N . ALA A 1 300 ? -18.246 9.856 -24.951 1.00 82.75 300 ALA A N 1
ATOM 2227 C CA . ALA A 1 300 ? -19.119 10.582 -25.864 1.00 82.75 300 ALA A CA 1
ATOM 2228 C C . ALA A 1 300 ? -19.554 11.915 -25.242 1.00 82.75 300 ALA A C 1
ATOM 2230 O O . ALA A 1 300 ? -19.329 12.952 -25.853 1.00 82.75 300 ALA A O 1
ATOM 2231 N N . ALA A 1 301 ? -20.027 11.897 -23.991 1.00 80.06 301 ALA A N 1
ATOM 2232 C CA . ALA A 1 301 ? -20.419 13.105 -23.263 1.00 80.06 301 ALA A CA 1
ATOM 2233 C C . ALA A 1 301 ? -19.264 14.117 -23.133 1.00 80.06 301 ALA A C 1
ATOM 2235 O O . ALA A 1 301 ? -19.444 15.303 -23.373 1.00 80.06 301 ALA A O 1
ATOM 2236 N N . ALA A 1 302 ? -18.044 13.648 -22.853 1.00 76.31 302 ALA A N 1
ATOM 2237 C CA . ALA A 1 302 ? -16.864 14.512 -22.743 1.00 76.31 302 ALA A CA 1
ATOM 2238 C C . ALA A 1 302 ? -16.362 15.102 -24.081 1.00 76.31 302 ALA A C 1
ATOM 2240 O O . ALA A 1 302 ? -15.409 15.875 -24.080 1.00 76.31 302 ALA A O 1
ATOM 2241 N N . LYS A 1 303 ? -16.919 14.686 -25.228 1.00 73.12 303 LYS A N 1
ATOM 2242 C CA . LYS A 1 303 ? -16.640 15.294 -26.543 1.00 73.12 303 LYS A CA 1
ATOM 2243 C C . LYS A 1 303 ? -17.678 16.347 -26.939 1.00 73.12 303 LYS A C 1
ATOM 2245 O O . LYS A 1 303 ? -17.455 17.037 -27.931 1.00 73.12 303 LYS A O 1
ATOM 2250 N N . GLU A 1 304 ? -18.805 16.400 -26.233 1.00 63.69 304 GLU A N 1
ATOM 2251 C CA . GLU A 1 304 ? -19.901 17.342 -26.475 1.00 63.69 304 GLU A CA 1
ATOM 2252 C C . GLU A 1 304 ? -19.792 18.611 -25.603 1.00 63.69 304 GLU A C 1
ATOM 2254 O O . GLU A 1 304 ? -20.421 19.615 -25.935 1.00 63.69 304 GLU A O 1
ATOM 2259 N N . GLU A 1 305 ? -18.973 18.582 -24.542 1.00 48.03 305 GLU A N 1
ATOM 2260 C CA . GLU A 1 305 ? -18.522 19.746 -23.746 1.00 48.03 305 GLU A CA 1
ATOM 2261 C C . GLU A 1 305 ? -17.279 20.427 -24.345 1.00 48.03 305 GLU A C 1
ATOM 2263 O O . GLU A 1 305 ? -17.202 21.675 -24.253 1.00 48.03 305 GLU A O 1
#

pLDDT: mean 84.47, std 12.87, range [31.92, 95.88]

Foldseek 3Di:
DPPPDDPPPPPDPDDPPDPDPDPVRVCVVQVCVVVLLVVLLVVLVVVAWDWDQDPLWIQIDGSVLSSLVVVVCCPCVHVNVDDPVNVVSVLVVVLVVLVVVLVVLVVVLVVCVVVLVVVPPVLVVLLCVQLVLLVPVLLVCLLLQQALLSLLLSRGQLESLSLNLQCVVQNCPDSSNVSSSVSHSPVLNVLLRVLLVVLSVVVVVVPDDLLVSLLNLLSLHPSNSCSNLNRSCRVVVVCSVVSNVNSVVSNSSCSNNVNVCSVPPNNVSSVVVSVVNNVPNQCPDPSSVVSVVVVVVVVVVVVVD

Nearest PDB structures (foldseek):
  7n6g-assembly1_1T  TM=1.279E-01  e=5.908E+00  Chlamydomonas reinhardtii

Secondary structure (DSSP, 8-state):
----SS------------S-S-HHHHHHHSHHHHHHHHHHHHHHHHH--EEEEETTEEEEE-HHHHHHHHHHHTSTTTT--S-HHHHHHHHHHHHHHHHHHHHHHHHHHHHTHHHHHTS-HHHHHHHGGGGHHHHHHHHHHHHTT--THHHHHTSTT--HHHHHHHHHHH-TTSHHHHHHHHHHHHHHHHHHHHHHHHHHHHHHT--S-HHHHHHHH-SS-HHHHHHHHHHHHHH-GGGHHHHHHHHHHHHHHHHHHHHHHIIIIIHHHHHHHHHHHHHHHTTTSHHHHHHHHHHHHHHHHHHH-